Protein AF-A0A6H5J9F8-F1 (afdb_monomer)

Secondary structure (DSSP, 8-state):
--HHHHHHHHHHTT--HHHHHHHHHHHHHTT--SHHHHHHS-HHHHHHH---HHHHHHHHHHHH-TT-------------------PPPP---HHHHHHHHHHPPPPPPPPP---HHHHHT-EEEEEHHHHHHHHHHHHHHHTT--HHHHHHHHHHHHHHHHHHHHHHTT-----HHHHHHHHHTTTTS-EEEEEETTEEEEEEEETTEEEEEETTEEPPHHHHHHHHHHHHGGGHHHHHHHHHHHHHHS-S-HHHHHHHHHHHHHHHSPB--SGGGGTT-EEEEEHHHHHHHHHHHHHHHHHTS--S--------------------

pLDDT: mean 79.36, std 21.15, range [22.25, 98.31]

Structure (mmCIF, N/CA/C/O backbone):
data_AF-A0A6H5J9F8-F1
#
_entry.id   AF-A0A6H5J9F8-F1
#
loop_
_atom_site.group_PDB
_atom_site.id
_atom_site.type_symbol
_atom_site.label_atom_id
_atom_site.label_alt_id
_atom_site.label_comp_id
_atom_site.label_asym_id
_atom_site.label_entity_id
_atom_site.label_seq_id
_atom_site.pdbx_PDB_ins_code
_atom_site.Cartn_x
_atom_site.Cartn_y
_atom_site.Cartn_z
_atom_site.occupancy
_atom_site.B_iso_or_equiv
_atom_site.auth_seq_id
_atom_site.auth_comp_id
_atom_site.auth_asym_id
_atom_site.auth_atom_id
_atom_site.pdbx_PDB_model_num
ATOM 1 N N . MET A 1 1 ? -43.973 9.101 29.366 1.00 66.75 1 MET A N 1
ATOM 2 C CA . MET A 1 1 ? -43.019 8.638 28.339 1.00 66.75 1 MET A CA 1
ATOM 3 C C . MET A 1 1 ? -41.681 9.266 28.669 1.00 66.75 1 MET A C 1
ATOM 5 O O . MET A 1 1 ? -41.625 10.484 28.791 1.00 66.75 1 MET A O 1
ATOM 9 N N . ASP A 1 2 ? -40.644 8.462 28.864 1.00 81.44 2 ASP A N 1
ATOM 10 C CA . ASP A 1 2 ? -39.293 8.937 29.160 1.00 81.44 2 ASP A CA 1
ATOM 11 C C . ASP A 1 2 ? -38.567 9.335 27.864 1.00 81.44 2 ASP A C 1
ATOM 13 O O . ASP A 1 2 ? -37.724 8.619 27.321 1.00 81.44 2 ASP A O 1
ATOM 17 N N . VAL A 1 3 ? -38.958 10.495 27.332 1.00 81.19 3 VAL A N 1
ATOM 18 C CA . VAL A 1 3 ? -38.400 11.076 26.100 1.00 81.19 3 VAL A CA 1
ATOM 19 C C . VAL A 1 3 ? -36.885 11.275 26.232 1.00 81.19 3 VAL A C 1
ATOM 21 O O . VAL A 1 3 ? -36.139 10.977 25.299 1.00 81.19 3 VAL A O 1
ATOM 24 N N . GLN A 1 4 ? -36.424 11.726 27.402 1.00 82.94 4 GLN A N 1
ATOM 25 C CA . GLN A 1 4 ? -35.009 11.992 27.671 1.00 82.94 4 GLN A CA 1
ATOM 26 C C . GLN A 1 4 ? -34.196 10.694 27.757 1.00 82.94 4 GLN A C 1
ATOM 28 O O . GLN A 1 4 ? -33.093 10.622 27.211 1.00 82.94 4 GLN A O 1
ATOM 33 N N . GLY A 1 5 ? -34.746 9.637 28.360 1.00 83.81 5 GLY A N 1
ATOM 34 C CA . GLY A 1 5 ? -34.120 8.317 28.399 1.00 83.81 5 GLY A CA 1
ATOM 35 C C . GLY A 1 5 ? -33.976 7.675 27.022 1.00 83.81 5 GLY A C 1
ATOM 36 O O . GLY A 1 5 ? -32.908 7.142 26.711 1.00 83.81 5 GLY A O 1
ATOM 37 N N . ILE A 1 6 ? -35.000 7.775 26.167 1.00 85.19 6 ILE A N 1
ATOM 38 C CA . ILE A 1 6 ? -34.953 7.270 24.782 1.00 85.19 6 ILE A CA 1
ATOM 39 C C . ILE A 1 6 ? -33.943 8.077 23.955 1.00 85.19 6 ILE A C 1
ATOM 41 O O . ILE A 1 6 ? -33.107 7.493 23.262 1.00 85.19 6 ILE A O 1
ATOM 45 N N . LEU A 1 7 ? -33.959 9.410 24.064 1.00 86.75 7 LEU A N 1
ATOM 46 C CA . LEU A 1 7 ? -33.016 10.277 23.355 1.00 86.75 7 LEU A CA 1
ATOM 47 C C . LEU A 1 7 ? -31.566 9.983 23.762 1.00 86.75 7 LEU A C 1
ATOM 49 O O . LEU A 1 7 ? -30.712 9.775 22.898 1.00 86.75 7 LEU A O 1
ATOM 53 N N . ARG A 1 8 ? -31.295 9.882 25.069 1.00 87.12 8 ARG A N 1
ATOM 54 C CA . ARG A 1 8 ? -29.970 9.530 25.600 1.00 87.12 8 ARG A CA 1
ATOM 55 C C . ARG A 1 8 ? -29.511 8.163 25.097 1.00 87.12 8 ARG A C 1
ATOM 57 O O . ARG A 1 8 ? -28.356 8.010 24.703 1.00 87.12 8 ARG A O 1
ATOM 64 N N . TRP A 1 9 ? -30.415 7.186 25.044 1.00 90.50 9 TRP A N 1
ATOM 65 C CA . TRP A 1 9 ? -30.112 5.850 24.535 1.00 90.50 9 TRP A CA 1
ATOM 66 C C . TRP A 1 9 ? -29.737 5.854 23.043 1.00 90.50 9 TRP A C 1
ATOM 68 O O . TRP A 1 9 ? -28.783 5.171 22.653 1.00 90.50 9 TRP A O 1
ATOM 78 N N . LEU A 1 10 ? -30.435 6.646 22.217 1.00 87.75 10 LEU A N 1
ATOM 79 C CA . LEU A 1 10 ? -30.157 6.797 20.780 1.00 87.75 10 LEU A CA 1
ATOM 80 C C . LEU A 1 10 ? -28.836 7.530 20.517 1.00 87.75 10 LEU A C 1
ATOM 82 O O . LEU A 1 10 ? -28.054 7.110 19.661 1.00 87.75 10 LEU A O 1
ATOM 86 N N . VAL A 1 11 ? -28.544 8.582 21.282 1.00 88.94 11 VAL A N 1
ATOM 87 C CA . VAL A 1 11 ? -27.264 9.304 21.194 1.00 88.94 11 VAL A CA 1
ATOM 88 C C . VAL A 1 11 ? -26.102 8.393 21.588 1.00 88.94 11 VAL A C 1
ATOM 90 O O . VAL A 1 11 ? -25.098 8.323 20.877 1.00 88.94 11 VAL A O 1
ATOM 93 N N . ASP A 1 12 ? -26.269 7.592 22.642 1.00 87.56 12 ASP A N 1
ATOM 94 C CA . ASP A 1 12 ? -25.294 6.573 23.035 1.00 87.56 12 ASP A CA 1
ATOM 95 C C . ASP A 1 12 ? -25.155 5.461 21.968 1.00 87.56 12 ASP A C 1
ATOM 97 O O . ASP A 1 12 ? -24.103 4.847 21.815 1.00 87.56 12 ASP A O 1
ATOM 101 N N . ALA A 1 13 ? -26.178 5.236 21.131 1.00 86.81 13 ALA A N 1
ATOM 102 C CA . ALA A 1 13 ? -26.086 4.393 19.928 1.00 86.81 13 ALA A CA 1
ATOM 103 C C . ALA A 1 13 ? -25.327 5.063 18.761 1.00 86.81 13 ALA A C 1
ATOM 105 O O . ALA A 1 13 ? -25.322 4.553 17.636 1.00 86.81 13 ALA A O 1
ATOM 106 N N . LYS A 1 14 ? -24.670 6.203 19.018 1.00 89.19 14 LYS A N 1
ATOM 107 C CA . LYS A 1 14 ? -23.944 7.032 18.047 1.00 89.19 14 LYS A CA 1
ATOM 108 C C . LYS A 1 14 ? -24.849 7.559 16.929 1.00 89.19 14 LYS A C 1
ATOM 110 O O . LYS A 1 14 ? -24.426 7.653 15.770 1.00 89.19 14 LYS A O 1
ATOM 115 N N . ILE A 1 15 ? -26.105 7.871 17.249 1.00 89.06 15 ILE A N 1
ATOM 116 C CA . ILE A 1 15 ? -27.034 8.560 16.346 1.00 89.06 15 ILE A CA 1
ATOM 117 C C . ILE A 1 15 ? -27.000 10.057 16.692 1.00 89.06 15 ILE A C 1
ATOM 119 O O . ILE A 1 15 ? -27.235 10.402 17.848 1.00 89.06 15 ILE A O 1
ATOM 123 N N . PRO A 1 16 ? -26.696 10.955 15.734 1.00 86.81 16 PRO A N 1
ATOM 124 C CA . PRO A 1 16 ? -26.698 12.396 15.987 1.00 86.81 16 PRO A CA 1
ATOM 125 C C . PRO A 1 16 ? -28.060 12.882 16.489 1.00 86.81 16 PRO A C 1
ATOM 127 O O . PRO A 1 16 ? -29.090 12.412 16.004 1.00 86.81 16 PRO A O 1
ATOM 130 N N . VAL A 1 17 ? -28.070 13.866 17.392 1.00 85.50 17 VAL A N 1
ATOM 131 C CA . VAL A 1 17 ? -29.293 14.399 18.028 1.00 85.50 17 VAL A CA 1
ATOM 132 C C . VAL A 1 17 ? -30.349 14.809 16.994 1.00 85.50 17 VAL A C 1
ATOM 134 O O . VAL A 1 17 ? -31.514 14.444 17.132 1.00 85.50 17 VAL A O 1
ATOM 137 N N . ALA A 1 18 ? -29.930 15.455 15.901 1.00 85.75 18 ALA A N 1
ATOM 138 C CA . ALA A 1 18 ? -30.813 15.859 14.803 1.00 85.75 18 ALA A CA 1
ATOM 139 C C . ALA A 1 18 ? -31.581 14.685 14.164 1.00 85.75 18 ALA A C 1
ATOM 141 O O . ALA A 1 18 ? -32.721 14.846 13.739 1.00 85.75 18 ALA A O 1
ATOM 142 N N . LYS A 1 19 ? -30.976 13.490 14.123 1.00 86.50 19 LYS A N 1
ATOM 143 C CA . LYS A 1 19 ? -31.615 12.262 13.622 1.00 86.50 19 LYS A CA 1
ATOM 144 C C . LYS A 1 19 ? -32.325 11.473 14.719 1.00 86.50 19 LYS A C 1
ATOM 146 O O . LYS A 1 19 ? -33.225 10.703 14.416 1.00 86.50 19 LYS A O 1
ATOM 151 N N . ALA A 1 20 ? -31.933 11.648 15.978 1.00 85.44 20 ALA A N 1
ATOM 152 C CA . ALA A 1 20 ? -32.545 10.962 17.107 1.00 85.44 20 ALA A CA 1
ATOM 153 C C . ALA A 1 20 ? -33.928 11.540 17.451 1.00 85.44 20 ALA A C 1
ATOM 155 O O . ALA A 1 20 ? -34.838 10.773 17.744 1.00 85.44 20 ALA A O 1
ATOM 156 N N . MET A 1 21 ? -34.124 12.860 17.349 1.00 83.69 21 MET A N 1
ATOM 157 C CA . MET A 1 21 ? -35.391 13.517 17.709 1.00 83.69 21 MET A CA 1
ATOM 158 C C . MET A 1 21 ? -36.621 12.998 16.928 1.00 83.69 21 MET A C 1
ATOM 160 O O . MET A 1 21 ? -37.610 12.638 17.571 1.00 83.69 21 MET A O 1
ATOM 164 N N . PRO A 1 22 ? -36.585 12.849 15.585 1.00 86.00 22 PRO A N 1
ATOM 165 C CA . PRO A 1 22 ? -37.691 12.235 14.842 1.00 86.00 22 PRO A CA 1
ATOM 166 C C . PRO A 1 22 ? -37.939 10.768 15.224 1.00 86.00 22 PRO A C 1
ATOM 168 O O . PRO A 1 22 ? -39.081 10.314 15.247 1.00 86.00 22 PRO A O 1
ATOM 171 N N . LEU A 1 23 ? -36.878 10.029 15.570 1.00 85.44 23 LEU A N 1
ATOM 172 C CA . LEU A 1 23 ? -36.970 8.623 15.972 1.00 85.44 23 LEU A CA 1
ATOM 173 C C . LEU A 1 23 ? -37.612 8.452 17.346 1.00 85.44 23 LEU A C 1
ATOM 175 O O . LEU A 1 23 ? -38.339 7.486 17.546 1.00 85.44 23 LEU A O 1
ATOM 179 N N . VAL A 1 24 ? -37.394 9.384 18.277 1.00 87.12 24 VAL A N 1
ATOM 180 C CA . VAL A 1 24 ? -38.080 9.371 19.577 1.00 87.12 24 VAL A CA 1
ATOM 181 C C . VAL A 1 24 ? -39.594 9.473 19.378 1.00 87.12 24 VAL A C 1
ATOM 183 O O . VAL A 1 24 ? -40.334 8.718 20.001 1.00 87.12 24 VAL A O 1
ATOM 186 N N . SER A 1 25 ? -40.049 10.341 18.467 1.00 85.56 25 SER A N 1
ATOM 187 C CA . SER A 1 25 ? -41.472 10.480 18.124 1.00 85.56 25 SER A CA 1
ATOM 188 C C . SER A 1 25 ? -42.034 9.219 17.450 1.00 85.56 25 SER A C 1
ATOM 190 O O . SER A 1 25 ? -43.087 8.717 17.843 1.00 85.56 25 SER A O 1
ATOM 192 N N . ALA A 1 26 ? -41.298 8.634 16.499 1.00 84.44 26 ALA A N 1
ATOM 193 C CA . ALA A 1 26 ? -41.703 7.391 15.837 1.00 84.44 26 ALA A CA 1
ATOM 194 C C . ALA A 1 26 ? -41.785 6.200 16.814 1.00 84.44 26 ALA A C 1
ATOM 196 O O . ALA A 1 26 ? -42.746 5.432 16.790 1.00 84.44 26 ALA A O 1
ATOM 197 N N . LEU A 1 27 ? -40.814 6.071 17.725 1.00 84.56 27 LEU A N 1
ATOM 198 C CA . LEU A 1 27 ? -40.818 5.048 18.774 1.00 84.56 27 LEU A CA 1
ATOM 199 C C . LEU A 1 27 ? -41.961 5.279 19.777 1.00 84.56 27 LEU A C 1
ATOM 201 O O . LEU A 1 27 ? -42.602 4.315 20.193 1.00 84.56 27 LEU A O 1
ATOM 205 N N . ALA A 1 28 ? -42.287 6.534 20.104 1.00 83.62 28 ALA A N 1
ATOM 206 C CA . ALA A 1 28 ? -43.464 6.870 20.910 1.00 83.62 28 ALA A CA 1
ATOM 207 C C . ALA A 1 28 ? -44.752 6.322 20.286 1.00 83.62 28 ALA A C 1
ATOM 209 O O . ALA A 1 28 ? -45.542 5.660 20.961 1.00 83.62 28 ALA A O 1
ATOM 210 N N . ALA A 1 29 ? -44.933 6.567 18.983 1.00 82.44 29 ALA A N 1
ATOM 211 C CA . ALA A 1 29 ? -46.093 6.119 18.219 1.00 82.44 29 ALA A CA 1
ATOM 212 C C . ALA A 1 29 ? -46.169 4.585 18.120 1.00 82.44 29 ALA A C 1
ATOM 214 O O . ALA A 1 29 ? -47.259 4.020 18.119 1.00 82.44 29 ALA A O 1
ATOM 215 N N . ALA A 1 30 ? -45.021 3.898 18.125 1.00 80.56 30 ALA A N 1
ATOM 216 C CA . ALA A 1 30 ? -44.942 2.437 18.178 1.00 80.56 30 ALA A CA 1
ATOM 217 C C . ALA A 1 30 ? -45.215 1.836 19.577 1.00 80.56 30 ALA A C 1
ATOM 219 O O . ALA A 1 30 ? -45.208 0.609 19.734 1.00 80.56 30 ALA A O 1
ATOM 220 N N . GLY A 1 31 ? -45.479 2.679 20.584 1.00 80.25 31 GLY A N 1
ATOM 221 C CA . GLY A 1 31 ? -45.820 2.280 21.952 1.00 80.25 31 GLY A CA 1
ATOM 222 C C . GLY A 1 31 ? -44.631 2.211 22.914 1.00 80.25 31 GLY A C 1
ATOM 223 O O . GLY A 1 31 ? -44.785 1.716 24.031 1.00 80.25 31 GLY A O 1
ATOM 224 N N . VAL A 1 32 ? -43.455 2.706 22.520 1.00 84.00 32 VAL A N 1
ATOM 225 C CA . VAL A 1 32 ? -42.252 2.712 23.363 1.00 84.00 32 VAL A CA 1
ATOM 226 C C . VAL A 1 32 ? -42.329 3.837 24.380 1.00 84.00 32 VAL A C 1
ATOM 228 O O . VAL A 1 32 ? -42.363 5.015 24.025 1.00 84.00 32 VAL A O 1
ATOM 231 N N . ARG A 1 33 ? -42.348 3.479 25.666 1.00 80.25 33 ARG A N 1
ATOM 232 C CA . ARG A 1 33 ? -42.483 4.451 26.760 1.00 80.25 33 ARG A CA 1
ATOM 233 C C . ARG A 1 33 ? -41.172 4.765 27.473 1.00 80.25 33 ARG A C 1
ATOM 235 O O . ARG A 1 33 ? -41.124 5.796 28.141 1.00 80.25 33 ARG A O 1
ATOM 242 N N . ASP A 1 34 ? -40.153 3.927 27.316 1.00 81.94 34 ASP A N 1
ATOM 243 C CA . ASP A 1 34 ? -38.854 4.007 27.985 1.00 81.94 34 ASP A CA 1
ATOM 244 C C . ASP A 1 34 ? -37.726 3.371 27.144 1.00 81.94 34 ASP A C 1
ATOM 246 O O . ASP A 1 34 ? -37.950 2.782 26.083 1.00 81.94 34 ASP A O 1
ATOM 250 N N . SER A 1 35 ? -36.482 3.503 27.609 1.00 78.00 35 SER A N 1
ATOM 251 C CA . SER A 1 35 ? -35.299 2.964 26.922 1.00 78.00 35 SER A CA 1
ATOM 252 C C . SER A 1 35 ? -35.284 1.429 26.853 1.00 78.00 35 SER A C 1
ATOM 254 O O . SER A 1 35 ? -34.783 0.867 25.878 1.00 78.00 35 SER A O 1
ATOM 256 N N . HIS A 1 36 ? -35.876 0.745 27.840 1.00 76.88 36 HIS A N 1
ATOM 257 C CA . HIS A 1 36 ? -36.028 -0.714 27.859 1.00 76.88 36 HIS A CA 1
ATOM 258 C C . HIS A 1 36 ? -37.048 -1.210 26.823 1.00 76.88 36 HIS A C 1
ATOM 260 O O . HIS A 1 36 ? -36.860 -2.273 26.223 1.00 76.88 36 HIS A O 1
ATOM 266 N N . GLY A 1 37 ? -38.074 -0.407 26.532 1.00 77.81 37 GLY A N 1
ATOM 267 C CA . GLY A 1 37 ? -39.051 -0.657 25.480 1.00 77.81 37 GLY A CA 1
ATOM 268 C C . GLY A 1 37 ? -38.425 -0.824 24.091 1.00 77.81 37 GLY A C 1
ATOM 269 O O . GLY A 1 37 ? -38.912 -1.611 23.289 1.00 77.81 37 GLY A O 1
ATOM 270 N N . ILE A 1 38 ? -37.294 -0.165 23.812 1.00 78.06 38 ILE A N 1
ATOM 271 C CA . ILE A 1 38 ? -36.627 -0.224 22.498 1.00 78.06 38 ILE A CA 1
ATOM 272 C C . ILE A 1 38 ? -36.087 -1.633 22.201 1.00 78.06 38 ILE A C 1
ATOM 274 O O . ILE A 1 38 ? -36.165 -2.102 21.068 1.00 78.06 38 ILE A O 1
ATOM 278 N N . ALA A 1 39 ? -35.558 -2.320 23.218 1.00 74.62 39 ALA A N 1
ATOM 279 C CA . ALA A 1 39 ? -35.018 -3.674 23.086 1.00 74.62 39 ALA A CA 1
ATOM 280 C C . ALA A 1 39 ? -36.108 -4.758 23.031 1.00 74.62 39 ALA A C 1
ATOM 282 O O . ALA A 1 39 ? -35.835 -5.874 22.598 1.00 74.62 39 ALA A O 1
ATOM 283 N N . SER A 1 40 ? -37.327 -4.432 23.472 1.00 75.12 40 SER A N 1
ATOM 284 C CA . SER A 1 40 ? -38.473 -5.346 23.472 1.00 75.12 40 SER A CA 1
ATOM 285 C C . SER A 1 40 ? -39.351 -5.229 22.223 1.00 75.12 40 SER A C 1
ATOM 287 O O . SER A 1 40 ? -40.191 -6.105 22.004 1.00 75.12 40 SER A O 1
ATOM 289 N N . LEU A 1 41 ? -39.139 -4.234 21.346 1.00 71.88 41 LEU A N 1
ATOM 290 C CA . LEU A 1 41 ? -39.668 -4.344 19.984 1.00 71.88 41 LEU A CA 1
ATOM 291 C C . LEU A 1 41 ? -38.916 -5.455 19.259 1.00 71.88 41 LEU A C 1
ATOM 293 O O . LEU A 1 41 ? -37.692 -5.441 19.163 1.00 71.88 41 LEU A O 1
ATOM 297 N N . GLY A 1 42 ? -39.661 -6.413 18.718 1.00 70.88 42 GLY A N 1
ATOM 298 C CA . GLY A 1 42 ? -39.110 -7.388 17.784 1.00 70.88 42 GLY A CA 1
ATOM 299 C C . GLY A 1 42 ? -38.492 -6.708 16.556 1.00 70.88 42 GLY A C 1
ATOM 300 O O . GLY A 1 42 ? -38.851 -5.582 16.197 1.00 70.88 42 GLY A O 1
ATOM 301 N N . GLU A 1 43 ? -37.564 -7.405 15.896 1.00 72.50 43 GLU A N 1
ATOM 302 C CA . GLU A 1 43 ? -36.787 -6.878 14.765 1.00 72.50 43 GLU A CA 1
ATOM 303 C C . GLU A 1 43 ? -37.663 -6.361 13.608 1.00 72.50 43 GLU A C 1
ATOM 305 O O . GLU A 1 43 ? -37.302 -5.367 12.966 1.00 72.50 43 GLU A O 1
ATOM 310 N N . ASP A 1 44 ? -38.819 -6.994 13.394 1.00 72.56 44 ASP A N 1
ATOM 311 C CA . ASP A 1 44 ? -39.784 -6.636 12.353 1.00 72.56 44 ASP A CA 1
ATOM 312 C C . ASP A 1 44 ? -40.437 -5.276 12.643 1.00 72.56 44 ASP A C 1
ATOM 314 O O . ASP A 1 44 ? -40.382 -4.365 11.821 1.00 72.56 44 ASP A O 1
ATOM 318 N N . ARG A 1 45 ? -40.910 -5.058 13.878 1.00 75.12 45 ARG A N 1
ATOM 319 C CA . ARG A 1 45 ? -41.535 -3.785 14.283 1.00 75.12 45 ARG A CA 1
ATOM 320 C C . ARG A 1 45 ? -40.540 -2.622 14.311 1.00 75.12 45 ARG A C 1
ATOM 322 O O . ARG A 1 45 ? -40.909 -1.483 14.029 1.00 75.12 45 ARG A O 1
ATOM 329 N N . LEU A 1 46 ? -39.271 -2.893 14.625 1.00 79.81 46 LEU A N 1
ATOM 330 C CA . LEU A 1 46 ? -38.191 -1.904 14.525 1.00 79.81 46 LEU A CA 1
ATOM 331 C C . LEU A 1 46 ? -37.934 -1.474 13.078 1.00 79.81 46 LEU A C 1
ATOM 333 O O . LEU A 1 46 ? -37.652 -0.298 12.849 1.00 79.81 46 LEU A O 1
ATOM 337 N N . ALA A 1 47 ? -38.020 -2.403 12.121 1.00 80.19 47 ALA A N 1
ATOM 338 C CA . ALA A 1 47 ? -37.850 -2.102 10.700 1.00 80.19 47 ALA A CA 1
ATOM 339 C C . ALA A 1 47 ? -38.964 -1.186 10.177 1.00 80.19 47 ALA A C 1
ATOM 341 O O . ALA A 1 47 ? -38.673 -0.252 9.433 1.00 80.19 47 ALA A O 1
ATOM 342 N N . ASP A 1 48 ? -40.199 -1.424 10.620 1.00 79.25 48 ASP A N 1
ATOM 343 C CA . ASP A 1 48 ? -41.366 -0.628 10.225 1.00 79.25 48 ASP A CA 1
ATOM 344 C C . ASP A 1 48 ? -41.357 0.771 10.856 1.00 79.25 48 ASP A C 1
ATOM 346 O O . ASP A 1 48 ? -41.787 1.746 10.244 1.00 79.25 48 ASP A O 1
ATOM 350 N N . THR A 1 49 ? -40.826 0.891 12.077 1.00 79.69 49 THR A N 1
ATOM 351 C CA . THR A 1 49 ? -40.803 2.161 12.821 1.00 79.69 49 THR A CA 1
ATOM 352 C C . THR A 1 49 ? -39.633 3.065 12.408 1.00 79.69 49 THR A C 1
ATOM 354 O O . THR A 1 49 ? -39.758 4.290 12.404 1.00 79.69 49 THR A O 1
ATOM 357 N N . VAL A 1 50 ? -38.472 2.488 12.070 1.00 82.25 50 VAL A N 1
ATOM 358 C CA . VAL A 1 50 ? -37.246 3.235 11.741 1.00 82.25 50 VAL A CA 1
ATOM 359 C C . VAL A 1 50 ? -36.933 3.105 10.251 1.00 82.25 50 VAL A C 1
ATOM 361 O O . VAL A 1 50 ? -36.219 2.201 9.817 1.00 82.25 50 VAL A O 1
ATOM 364 N N . THR A 1 51 ? -37.417 4.069 9.467 1.00 75.19 51 THR A N 1
ATOM 365 C CA . THR A 1 51 ? -37.221 4.119 8.007 1.00 75.19 51 THR A CA 1
ATOM 366 C C . THR A 1 51 ? -35.768 4.405 7.595 1.00 75.19 51 THR A C 1
ATOM 368 O O . THR A 1 51 ? -35.315 3.986 6.526 1.00 75.19 51 THR A O 1
ATOM 371 N N . ASP A 1 52 ? -34.988 5.068 8.455 1.00 81.44 52 ASP A N 1
ATOM 372 C CA . ASP A 1 52 ? -33.570 5.351 8.221 1.00 81.44 52 ASP A CA 1
ATOM 373 C C . ASP A 1 52 ? -32.705 4.093 8.435 1.00 81.44 52 ASP A C 1
ATOM 375 O O . ASP A 1 52 ? -32.300 3.752 9.550 1.00 81.44 52 ASP A O 1
ATOM 379 N N . LYS A 1 53 ? -32.367 3.415 7.329 1.00 82.62 53 LYS A N 1
ATOM 380 C CA . LYS A 1 53 ? -31.497 2.221 7.293 1.00 82.62 53 LYS A CA 1
ATOM 381 C C . LYS A 1 53 ? -30.200 2.339 8.125 1.00 82.62 53 LYS A C 1
ATOM 383 O O . LYS A 1 53 ? -29.856 1.361 8.798 1.00 82.62 53 LYS A O 1
ATOM 388 N N . PRO A 1 54 ? -29.440 3.458 8.111 1.00 84.06 54 PRO A N 1
ATOM 389 C CA . PRO A 1 54 ? -28.230 3.568 8.926 1.00 84.06 54 PRO A CA 1
ATOM 390 C C . PRO A 1 54 ? -28.514 3.663 10.433 1.00 84.06 54 PRO A C 1
ATOM 392 O O . PRO A 1 54 ? -27.778 3.047 11.209 1.00 84.06 54 PRO A O 1
ATOM 395 N N . SER A 1 55 ? -29.569 4.362 10.861 1.00 84.88 55 SER A N 1
ATOM 396 C CA . SER A 1 55 ? -29.989 4.382 12.272 1.00 84.88 55 SER A CA 1
ATOM 397 C C . SER A 1 55 ? -30.516 3.021 12.718 1.00 84.88 55 SER A C 1
ATOM 399 O O . SER A 1 55 ? -30.078 2.520 13.751 1.00 84.88 55 SER A O 1
ATOM 401 N N . LEU A 1 56 ? -31.331 2.350 11.896 1.00 84.69 56 LEU A N 1
ATOM 402 C CA . LEU A 1 56 ? -31.808 0.986 12.157 1.00 84.69 56 LEU A CA 1
ATOM 403 C C . LEU A 1 56 ? -30.641 0.012 12.376 1.00 84.69 56 LEU A C 1
ATOM 405 O O . LEU A 1 56 ? -30.647 -0.771 13.323 1.00 84.69 56 LEU A O 1
ATOM 409 N N . LYS A 1 57 ? -29.592 0.092 11.547 1.00 85.06 57 LYS A N 1
ATOM 410 C CA . LYS A 1 57 ? -28.388 -0.743 11.691 1.00 85.06 57 LYS A CA 1
ATOM 411 C C . LYS A 1 57 ? -27.651 -0.485 13.009 1.00 85.06 57 LYS A C 1
ATOM 413 O O . LYS A 1 57 ? -27.155 -1.435 13.612 1.00 85.06 57 LYS A O 1
ATOM 418 N N . LYS A 1 58 ? -27.570 0.773 13.457 1.00 86.88 58 LYS A N 1
ATOM 419 C CA . LYS A 1 58 ? -26.948 1.150 14.741 1.00 86.88 58 LYS A CA 1
ATOM 420 C C . LYS A 1 58 ? -27.774 0.668 15.934 1.00 86.88 58 LYS A C 1
ATOM 422 O O . LYS A 1 58 ? -27.209 0.093 16.859 1.00 86.88 58 LYS A O 1
ATOM 427 N N . ILE A 1 59 ? -29.096 0.822 15.870 1.00 85.44 59 ILE A N 1
ATOM 428 C CA . ILE A 1 59 ? -30.041 0.347 16.890 1.00 85.44 59 ILE A CA 1
ATOM 429 C C . ILE A 1 59 ? -29.975 -1.183 16.996 1.00 85.44 59 ILE A C 1
ATOM 431 O O . ILE A 1 59 ? -29.744 -1.709 18.082 1.00 85.44 59 ILE A O 1
ATOM 435 N N . ARG A 1 60 ? -30.046 -1.907 15.869 1.00 85.62 60 ARG A N 1
ATOM 436 C CA . ARG A 1 60 ? -29.911 -3.377 15.839 1.00 85.62 60 ARG A CA 1
ATOM 437 C C . ARG A 1 60 ? -28.570 -3.851 16.384 1.00 85.62 60 ARG A C 1
ATOM 439 O O . ARG A 1 60 ? -28.532 -4.789 17.171 1.00 85.62 60 ARG A O 1
ATOM 446 N N . ALA A 1 61 ? -27.473 -3.194 16.004 1.00 84.81 61 ALA A N 1
ATOM 447 C CA . ALA A 1 61 ? -26.147 -3.535 16.514 1.00 84.81 61 ALA A CA 1
ATOM 448 C C . ALA A 1 61 ? -26.024 -3.320 18.030 1.00 84.81 61 ALA A C 1
ATOM 450 O O . ALA A 1 61 ? -25.264 -4.040 18.675 1.00 84.81 61 ALA A O 1
ATOM 451 N N . LYS A 1 62 ? -26.760 -2.351 18.589 1.00 84.56 62 LYS A N 1
ATOM 452 C CA . LYS A 1 62 ? -26.789 -2.066 20.025 1.00 84.56 62 LYS A CA 1
ATOM 453 C C . LYS A 1 62 ? -27.670 -3.041 20.813 1.00 84.56 62 LYS A C 1
ATOM 455 O O . LYS A 1 62 ? -27.295 -3.397 21.921 1.00 84.56 62 LYS A O 1
ATOM 460 N N . ILE A 1 63 ? -28.794 -3.487 20.246 1.00 83.00 63 ILE A N 1
ATOM 461 C CA . ILE A 1 63 ? -29.720 -4.431 20.901 1.00 83.00 63 ILE A CA 1
ATOM 462 C C . ILE A 1 63 ? -29.216 -5.877 20.790 1.00 83.00 63 ILE A C 1
ATOM 464 O O . ILE A 1 63 ? -29.141 -6.586 21.787 1.00 83.00 63 ILE A O 1
ATOM 468 N N . PHE A 1 64 ? -28.842 -6.314 19.585 1.00 78.62 64 PHE A N 1
ATOM 469 C CA . PHE A 1 64 ? -28.558 -7.724 19.276 1.00 78.62 64 PHE A CA 1
ATOM 470 C C . PHE A 1 64 ? -27.060 -8.035 19.118 1.00 78.62 64 PHE A C 1
ATOM 472 O O . PHE A 1 64 ? -26.676 -9.177 18.865 1.00 78.62 64 PHE A O 1
ATOM 479 N N . GLY A 1 65 ? -26.189 -7.028 19.243 1.00 66.75 65 GLY A N 1
ATOM 480 C CA . GLY A 1 65 ? -24.756 -7.164 18.984 1.00 66.75 65 GLY A CA 1
ATOM 481 C C . GLY A 1 65 ? -24.412 -7.311 17.492 1.00 66.75 65 GLY A C 1
ATOM 482 O O . GLY A 1 65 ? -25.264 -7.503 16.621 1.00 66.75 65 GLY A O 1
ATOM 483 N N . LYS A 1 66 ? -23.117 -7.215 17.157 1.00 51.22 66 LYS A N 1
ATOM 484 C CA . LYS A 1 66 ? -22.599 -7.470 15.796 1.00 51.22 66 LYS A CA 1
ATOM 485 C C . LYS A 1 66 ? -22.669 -8.973 15.481 1.00 51.22 66 LYS A C 1
ATOM 487 O O . LYS A 1 66 ? -21.656 -9.661 15.552 1.00 51.22 66 LYS A O 1
ATOM 492 N N . GLY A 1 67 ? -23.850 -9.486 15.145 1.00 45.09 67 GLY A N 1
ATOM 493 C CA . GLY A 1 67 ? -23.985 -10.903 14.794 1.00 45.09 67 GLY A CA 1
ATOM 494 C C . GLY A 1 67 ? -25.390 -11.481 14.634 1.00 45.09 67 GLY A C 1
ATOM 495 O O . GLY A 1 67 ? -25.484 -12.682 14.417 1.00 45.09 67 GLY A O 1
ATOM 496 N N . GLY A 1 68 ? -26.465 -10.690 14.700 1.00 35.62 68 GLY A N 1
ATOM 497 C CA . GLY A 1 68 ? -27.829 -11.185 14.477 1.00 35.62 68 GLY A CA 1
ATOM 498 C C . GLY A 1 68 ? -28.102 -11.526 13.009 1.00 35.62 68 GLY A C 1
ATOM 499 O O . GLY A 1 68 ? -28.736 -10.757 12.293 1.00 35.62 68 GLY A O 1
ATOM 500 N N . LYS A 1 69 ? -27.572 -12.655 12.530 1.00 32.38 69 LYS A N 1
ATOM 501 C CA . LYS A 1 69 ? -27.994 -13.288 11.278 1.00 32.38 69 LYS A CA 1
ATOM 502 C C . LYS A 1 69 ? -29.187 -14.192 11.603 1.00 32.38 69 LYS A C 1
ATOM 504 O O . LYS A 1 69 ? -29.095 -15.037 12.484 1.00 32.38 69 LYS A O 1
ATOM 509 N N . ARG A 1 70 ? -30.285 -13.954 10.882 1.00 35.28 70 ARG A N 1
ATOM 510 C CA . ARG A 1 70 ? -31.580 -14.655 10.888 1.00 35.28 70 ARG A CA 1
ATOM 511 C C . ARG A 1 70 ? -31.455 -16.152 11.216 1.00 35.28 70 ARG A C 1
ATOM 513 O O . ARG A 1 70 ? -30.790 -16.871 10.475 1.00 35.28 70 ARG A O 1
ATOM 520 N N . SER A 1 71 ? -32.166 -16.608 12.246 1.00 29.59 71 SER A N 1
ATOM 521 C CA . SER A 1 71 ? -32.596 -18.004 12.362 1.00 29.59 71 SER A CA 1
ATOM 522 C C . SER A 1 71 ? -34.098 -18.039 12.094 1.00 29.59 71 SER A C 1
ATOM 524 O O . SER A 1 71 ? -34.888 -17.568 12.907 1.00 29.59 71 SER A O 1
ATOM 526 N N . ALA A 1 72 ? -34.469 -18.504 10.902 1.00 31.62 72 ALA A N 1
ATOM 527 C CA . ALA A 1 72 ? -35.818 -18.968 10.610 1.00 31.62 72 ALA A CA 1
ATOM 528 C C . ALA A 1 72 ? -35.877 -20.454 10.992 1.00 31.62 72 ALA A C 1
ATOM 530 O O . ALA A 1 72 ? -34.914 -21.184 10.761 1.00 31.62 72 ALA A O 1
ATOM 531 N N . GLY A 1 73 ? -36.971 -20.850 11.640 1.00 26.33 73 GLY A N 1
ATOM 532 C CA . GLY A 1 73 ? -37.101 -22.107 12.368 1.00 26.33 73 GLY A CA 1
ATOM 533 C C . GLY A 1 73 ? -37.092 -23.390 11.535 1.00 26.33 73 GLY A C 1
ATOM 534 O O . GLY A 1 73 ? -37.263 -23.392 10.319 1.00 26.33 73 GLY A O 1
ATOM 535 N N . GLY A 1 74 ? -36.939 -24.492 12.268 1.00 24.70 74 GLY A N 1
ATOM 536 C CA . GLY A 1 74 ? -37.096 -25.865 11.806 1.00 24.70 74 GLY A CA 1
ATOM 537 C C . GLY A 1 74 ? -36.714 -26.834 12.923 1.00 24.70 74 GLY A C 1
ATOM 538 O O . GLY A 1 74 ? -35.534 -27.055 13.172 1.00 24.70 74 GLY A O 1
ATOM 539 N N . SER A 1 75 ? -37.717 -27.348 13.632 1.00 25.97 75 SER A N 1
ATOM 540 C CA . SER A 1 75 ? -37.603 -28.382 14.664 1.00 25.97 75 SER A CA 1
ATOM 541 C C . SER A 1 75 ? -37.016 -29.687 14.121 1.00 25.97 75 SER A C 1
ATOM 543 O O . SER A 1 75 ? -37.462 -30.146 13.075 1.00 25.97 75 SER A O 1
ATOM 545 N N . ALA A 1 76 ? -36.109 -30.321 14.870 1.00 26.72 76 ALA A N 1
ATOM 546 C CA . ALA A 1 76 ? -36.233 -31.702 15.362 1.00 26.72 76 ALA A CA 1
ATOM 547 C C . ALA A 1 76 ? -34.933 -32.154 16.059 1.00 26.72 76 ALA A C 1
ATOM 549 O O . ALA A 1 76 ? -33.823 -31.906 15.600 1.00 26.72 76 ALA A O 1
ATOM 550 N N . SER A 1 77 ? -35.141 -32.802 17.198 1.00 29.28 77 SER A N 1
ATOM 551 C CA . SER A 1 77 ? -34.248 -33.529 18.108 1.00 29.28 77 SER A CA 1
ATOM 552 C C . SER A 1 77 ? -33.044 -34.268 17.506 1.00 29.28 77 SER A C 1
ATOM 554 O O . SER A 1 77 ? -33.192 -34.986 16.522 1.00 29.28 77 SER A O 1
ATOM 556 N N . THR A 1 78 ? -31.893 -34.217 18.193 1.00 26.70 78 THR A N 1
ATOM 557 C CA . THR A 1 78 ? -31.251 -35.361 18.894 1.00 26.70 78 THR A CA 1
ATOM 558 C C . THR A 1 78 ? -29.980 -34.874 19.607 1.00 26.70 78 THR A C 1
ATOM 560 O O .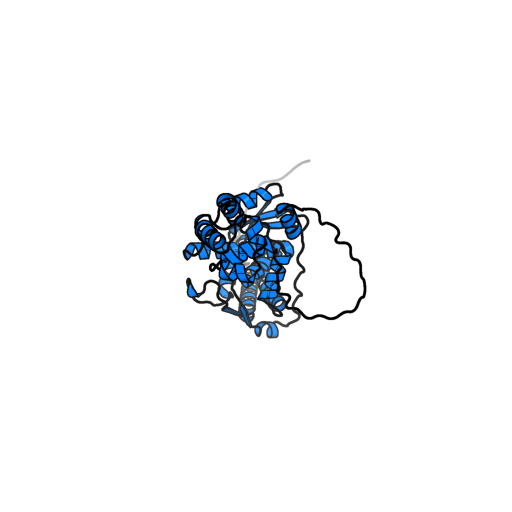 THR A 1 78 ? -29.217 -34.069 19.079 1.00 26.70 78 THR A O 1
ATOM 563 N N . GLU A 1 79 ? -29.801 -35.330 20.843 1.00 26.50 79 GLU A N 1
ATOM 564 C CA . GLU A 1 79 ? -28.695 -35.031 21.750 1.00 26.50 79 GLU A CA 1
ATOM 565 C C . GLU A 1 79 ? -27.332 -35.510 21.221 1.00 26.50 79 GLU A C 1
ATOM 567 O O . GLU A 1 79 ? -27.216 -36.618 20.708 1.00 26.50 79 GLU A O 1
ATOM 572 N N . CYS A 1 80 ? -26.276 -34.726 21.450 1.00 22.25 80 CYS A N 1
ATOM 573 C CA . CYS A 1 80 ? -24.985 -35.250 21.905 1.00 22.25 80 CYS A CA 1
ATOM 574 C C . CYS A 1 80 ? -24.174 -34.097 22.506 1.00 22.25 80 CYS A C 1
ATOM 576 O O . CYS A 1 80 ? -23.928 -33.077 21.860 1.00 22.25 80 CYS A O 1
ATOM 578 N N . GLY A 1 81 ? -23.812 -34.240 23.778 1.00 27.77 81 GLY A N 1
ATOM 579 C CA . GLY A 1 81 ? -23.125 -33.214 24.543 1.00 27.77 81 GLY A CA 1
ATOM 580 C C . GLY A 1 81 ? -21.702 -32.944 24.058 1.00 27.77 81 GLY A C 1
ATOM 581 O O . GLY A 1 81 ? -20.942 -33.854 23.744 1.00 27.77 81 GLY A O 1
ATOM 582 N N . SER A 1 82 ? -21.311 -31.675 24.117 1.00 28.17 82 SER A N 1
ATOM 583 C CA . SER A 1 82 ? -19.938 -31.303 24.441 1.00 28.17 82 SER A CA 1
ATOM 584 C C . SER A 1 82 ? -19.961 -29.978 25.196 1.00 28.17 82 SER A C 1
ATOM 586 O O . SER A 1 82 ? -20.213 -28.909 24.637 1.00 28.17 82 SER A O 1
ATOM 588 N N . THR A 1 83 ? -19.729 -30.061 26.498 1.00 29.86 83 THR A N 1
ATOM 589 C CA . THR A 1 83 ? -19.472 -28.925 27.375 1.00 29.86 83 THR A CA 1
ATOM 590 C C . THR A 1 83 ? -18.176 -28.238 2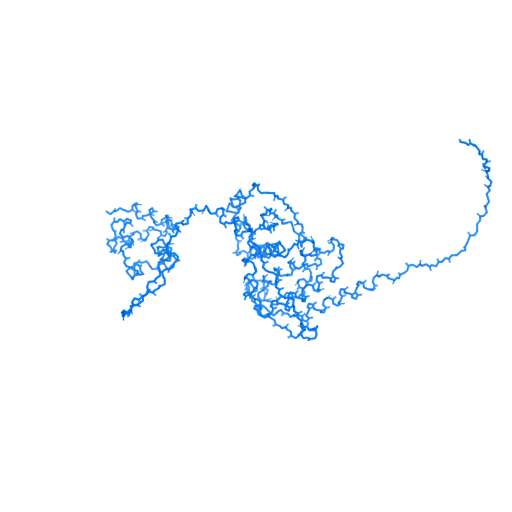6.951 1.00 29.86 83 THR A C 1
ATOM 592 O O . THR A 1 83 ? -17.091 -28.770 27.170 1.00 29.86 83 THR A O 1
ATOM 595 N N . THR A 1 84 ? -18.257 -27.027 26.406 1.00 27.84 84 THR A N 1
ATOM 596 C CA . THR A 1 84 ? -17.117 -26.103 26.428 1.00 27.84 84 THR A CA 1
ATOM 597 C C . THR A 1 84 ? -17.538 -24.845 27.162 1.00 27.84 84 THR A C 1
ATOM 599 O O . THR A 1 84 ? -18.202 -23.966 26.606 1.00 27.84 84 THR A O 1
ATOM 602 N N . SER A 1 85 ? -17.166 -24.790 28.440 1.00 31.41 85 SER A N 1
ATOM 603 C CA . SER A 1 85 ? -17.251 -23.609 29.288 1.00 31.41 85 SER A CA 1
ATOM 604 C C . SER A 1 85 ? -16.757 -22.376 28.536 1.00 31.41 85 SER A C 1
ATOM 606 O O . SER A 1 85 ? -15.588 -22.285 28.153 1.00 31.41 85 SER A O 1
ATOM 608 N N . LYS A 1 86 ? -17.648 -21.395 28.352 1.00 32.88 86 LYS A N 1
ATOM 609 C CA . LYS A 1 86 ? -17.270 -20.021 28.011 1.00 32.88 86 LYS A CA 1
ATOM 610 C C . LYS A 1 86 ? -16.418 -19.483 29.157 1.00 32.88 86 LYS A C 1
ATOM 612 O O . LYS A 1 86 ? -16.936 -18.956 30.137 1.00 32.88 86 LYS A O 1
ATOM 617 N N . ARG A 1 87 ? -15.098 -19.608 29.025 1.00 33.41 87 ARG A N 1
ATOM 618 C CA . ARG A 1 87 ? -14.155 -18.842 29.835 1.00 33.41 87 ARG A CA 1
ATOM 619 C C . ARG A 1 87 ? -14.417 -17.366 29.546 1.00 33.41 87 ARG A C 1
ATOM 621 O O . ARG A 1 87 ? -14.285 -16.925 28.401 1.00 33.41 87 ARG A O 1
ATOM 628 N N . ALA A 1 88 ? -14.839 -16.629 30.569 1.00 37.22 88 ALA A N 1
ATOM 629 C CA . ALA A 1 88 ? -14.987 -15.184 30.512 1.00 37.22 88 ALA A CA 1
ATOM 630 C C . ALA A 1 88 ? -13.669 -14.573 30.014 1.00 37.22 88 ALA A C 1
ATOM 632 O O . ALA A 1 88 ? -12.615 -14.762 30.622 1.00 37.22 88 ALA A O 1
ATOM 633 N N . ARG A 1 89 ? -13.710 -13.895 28.862 1.00 37.16 89 ARG A N 1
ATOM 634 C CA . ARG A 1 89 ? -12.573 -13.100 28.392 1.00 37.16 89 ARG A CA 1
ATOM 635 C C . ARG A 1 89 ? -12.487 -11.845 29.264 1.00 37.16 89 ARG A C 1
ATOM 637 O O . ARG A 1 89 ? -13.513 -11.180 29.412 1.00 37.16 89 ARG A O 1
ATOM 644 N N . PRO A 1 90 ? -11.304 -11.487 29.788 1.00 40.12 90 PRO A N 1
ATOM 645 C CA . PRO A 1 90 ? -11.132 -10.214 30.471 1.00 40.12 90 PRO A CA 1
ATOM 646 C C . PRO A 1 90 ? -11.419 -9.069 29.491 1.00 40.12 90 PRO A C 1
ATOM 648 O O . PRO A 1 90 ? -11.155 -9.175 28.285 1.00 40.12 90 PRO A O 1
ATOM 651 N N . SER A 1 91 ? -12.006 -7.985 29.995 1.00 41.22 91 SER A N 1
ATOM 652 C CA . SER A 1 91 ? -12.325 -6.777 29.235 1.00 41.22 91 SER A CA 1
ATOM 653 C C . SER A 1 91 ? -11.043 -6.021 28.883 1.00 41.22 91 SER A C 1
ATOM 655 O O . SER A 1 91 ? -10.700 -5.021 29.500 1.00 41.22 91 SER A O 1
ATOM 657 N N . VAL A 1 92 ? -10.312 -6.526 27.893 1.00 47.44 92 VAL A N 1
ATOM 658 C CA . VAL A 1 92 ? -9.133 -5.859 27.340 1.00 47.44 92 VAL A CA 1
ATOM 659 C C . VAL A 1 92 ? -9.587 -4.558 26.668 1.00 47.44 92 VAL A C 1
ATOM 661 O O . VAL A 1 92 ? -10.520 -4.584 25.840 1.00 47.44 92 VAL A O 1
ATOM 664 N N . SER A 1 93 ? -8.962 -3.443 27.061 1.00 59.34 93 SER A N 1
ATOM 665 C CA . SER A 1 93 ? -9.267 -2.092 26.582 1.00 59.34 93 SER A CA 1
ATOM 666 C C . SER A 1 93 ? -9.134 -1.995 25.050 1.00 59.34 93 SER A C 1
ATOM 668 O O . SER A 1 93 ? -8.580 -2.877 24.385 1.00 59.34 93 SER A O 1
ATOM 670 N N . GLY A 1 94 ? -9.701 -0.948 24.441 1.00 59.88 94 GLY A N 1
ATOM 671 C CA . GLY A 1 94 ? -9.588 -0.731 22.991 1.00 59.88 94 GLY A CA 1
ATOM 672 C C . GLY A 1 94 ? -8.136 -0.559 22.521 1.00 59.88 94 GLY A C 1
ATOM 673 O O . GLY A 1 94 ? -7.777 -1.074 21.457 1.00 59.88 94 GLY A O 1
ATOM 674 N N . ALA A 1 95 ? -7.309 0.089 23.346 1.00 61.16 95 ALA A N 1
ATOM 675 C CA . ALA A 1 95 ? -5.891 0.330 23.093 1.00 61.16 95 ALA A CA 1
ATOM 676 C C . ALA A 1 95 ? -5.090 -0.982 23.098 1.00 61.16 95 ALA A C 1
ATOM 678 O O . ALA A 1 95 ? -4.422 -1.304 22.113 1.00 61.16 95 ALA A O 1
ATOM 679 N N . ASP A 1 96 ? -5.272 -1.820 24.122 1.00 69.06 96 ASP A N 1
ATOM 680 C CA . ASP A 1 96 ? -4.590 -3.117 24.243 1.00 69.06 96 ASP A CA 1
ATOM 681 C C . ASP A 1 96 ? -4.897 -4.060 23.067 1.00 69.06 96 ASP A C 1
ATOM 683 O O . ASP A 1 96 ? -4.026 -4.775 22.573 1.00 69.06 96 ASP A O 1
ATOM 687 N N . LYS A 1 97 ? -6.136 -4.046 22.551 1.00 74.81 97 LYS A N 1
ATOM 688 C CA . LYS A 1 97 ? -6.505 -4.828 21.353 1.00 74.81 97 LYS A CA 1
ATOM 689 C C . LYS A 1 97 ? -5.813 -4.326 20.088 1.00 74.81 97 LYS A C 1
ATOM 691 O O . LYS A 1 97 ? -5.546 -5.124 19.187 1.00 74.81 97 LYS A O 1
ATOM 696 N N . THR A 1 98 ? -5.572 -3.022 19.991 1.00 74.69 98 THR A N 1
ATOM 697 C CA . THR A 1 98 ? -4.913 -2.398 18.836 1.00 74.69 98 THR A CA 1
ATOM 698 C C . THR A 1 98 ? -3.417 -2.696 18.855 1.00 74.69 98 THR A C 1
ATOM 700 O O . THR A 1 98 ? -2.878 -3.121 17.834 1.00 74.69 98 THR A O 1
ATOM 703 N N . LEU A 1 99 ? -2.786 -2.593 20.027 1.00 79.56 99 LEU A N 1
ATOM 704 C CA . LEU A 1 99 ? -1.397 -2.989 20.270 1.00 79.56 99 LEU A CA 1
ATOM 705 C C . LEU A 1 99 ? -1.174 -4.480 19.998 1.00 79.56 99 LEU A C 1
ATOM 707 O O . LEU A 1 99 ? -0.275 -4.831 19.236 1.00 79.56 99 LEU A O 1
ATOM 711 N N . ALA A 1 100 ? -2.042 -5.352 20.521 1.00 81.75 100 ALA A N 1
ATOM 712 C CA . ALA A 1 100 ? -1.953 -6.791 20.284 1.00 81.75 100 ALA A CA 1
ATOM 713 C C . ALA A 1 100 ? -2.071 -7.139 18.792 1.00 81.75 100 ALA A C 1
ATOM 715 O O . ALA A 1 100 ? -1.275 -7.914 18.272 1.00 81.75 100 ALA A O 1
ATOM 716 N N . ALA A 1 101 ? -3.021 -6.531 18.070 1.00 80.12 101 ALA A N 1
ATOM 717 C CA . ALA A 1 101 ? -3.155 -6.738 16.627 1.00 80.12 101 ALA A CA 1
ATOM 718 C C . ALA A 1 101 ? -1.958 -6.183 15.832 1.00 80.12 101 ALA A C 1
ATOM 720 O O . ALA A 1 101 ? -1.613 -6.729 14.784 1.00 80.12 101 ALA A O 1
ATOM 721 N N . ALA A 1 102 ? -1.337 -5.098 16.301 1.00 79.88 102 ALA A N 1
ATOM 722 C CA . ALA A 1 102 ? -0.144 -4.523 15.688 1.00 79.88 102 ALA A CA 1
ATOM 723 C C . ALA A 1 102 ? 1.108 -5.383 15.938 1.00 79.88 102 ALA A C 1
ATOM 725 O O . ALA A 1 102 ? 1.936 -5.509 15.037 1.00 79.88 102 ALA A O 1
ATOM 726 N N . ALA A 1 103 ? 1.214 -6.034 17.099 1.00 83.88 103 ALA A N 1
ATOM 727 C CA . ALA A 1 103 ? 2.301 -6.957 17.426 1.00 83.88 103 ALA A CA 1
ATOM 728 C C . ALA A 1 103 ? 2.292 -8.228 16.557 1.00 83.88 103 ALA A C 1
ATOM 730 O O . ALA A 1 103 ? 3.331 -8.852 16.345 1.00 83.88 103 ALA A O 1
ATOM 731 N N . GLU A 1 104 ? 1.145 -8.609 15.992 1.00 90.00 104 GLU A N 1
ATOM 732 C CA . GLU A 1 104 ? 1.069 -9.778 15.124 1.00 90.00 104 GLU A CA 1
ATOM 733 C C . GLU A 1 104 ? 1.915 -9.615 13.851 1.00 90.00 104 GLU A C 1
ATOM 735 O O . GLU A 1 104 ? 1.803 -8.629 13.114 1.00 90.00 104 GLU A O 1
ATOM 740 N N . ARG A 1 105 ? 2.729 -10.631 13.551 1.00 92.75 105 ARG A N 1
ATOM 741 C CA . ARG A 1 105 ? 3.470 -10.726 12.289 1.00 92.75 105 ARG A CA 1
ATOM 742 C C . ARG A 1 105 ? 2.592 -11.263 11.161 1.00 92.75 105 ARG A C 1
ATOM 744 O O . ARG A 1 105 ? 1.709 -12.098 11.377 1.00 92.75 105 ARG A O 1
ATOM 751 N N . ALA A 1 106 ? 2.836 -10.768 9.954 1.00 92.19 106 ALA A N 1
ATOM 752 C CA . ALA A 1 106 ? 2.228 -11.269 8.733 1.00 92.19 106 ALA A CA 1
ATOM 753 C C . ALA A 1 106 ? 3.085 -12.385 8.122 1.00 92.19 106 ALA A C 1
ATOM 755 O O . ALA A 1 106 ? 4.313 -12.278 8.140 1.00 92.19 106 ALA A O 1
ATOM 756 N N . PRO A 1 107 ? 2.464 -13.423 7.539 1.00 91.12 107 PRO A N 1
ATOM 757 C CA . PRO A 1 107 ? 3.207 -14.390 6.750 1.00 91.12 107 PRO A CA 1
ATOM 758 C C . PRO A 1 107 ? 3.755 -13.723 5.485 1.00 91.12 107 PRO A C 1
ATOM 760 O O . PRO A 1 107 ? 3.139 -12.814 4.916 1.00 91.12 107 PRO A O 1
ATOM 763 N N . GLU A 1 108 ? 4.922 -14.182 5.050 1.00 87.56 108 GLU A N 1
ATOM 764 C CA . GLU A 1 108 ? 5.483 -13.799 3.763 1.00 87.56 108 GLU A CA 1
ATOM 765 C C . GLU A 1 108 ? 4.755 -14.523 2.624 1.00 87.56 108 GLU A C 1
ATOM 767 O O . GLU A 1 108 ? 4.591 -15.744 2.687 1.00 87.56 108 GLU A O 1
ATOM 772 N N . PRO A 1 109 ? 4.332 -13.814 1.561 1.00 84.56 109 PRO A N 1
ATOM 773 C CA . PRO A 1 109 ? 3.786 -14.458 0.380 1.00 84.56 109 PRO A CA 1
ATOM 774 C C . PRO A 1 109 ? 4.820 -15.386 -0.265 1.00 84.56 109 PRO A C 1
ATOM 776 O O . PRO A 1 109 ? 5.991 -15.001 -0.359 1.00 84.56 109 PRO A O 1
ATOM 779 N N . PRO A 1 110 ? 4.406 -16.559 -0.771 1.00 77.06 110 PRO A N 1
ATOM 780 C CA . PRO A 1 110 ? 5.317 -17.472 -1.443 1.00 77.06 110 PRO A CA 1
ATOM 781 C C . PRO A 1 110 ? 5.954 -16.800 -2.664 1.00 77.06 110 PRO A C 1
ATOM 783 O O . PRO A 1 110 ? 5.293 -16.062 -3.404 1.00 77.06 110 PRO A O 1
ATOM 786 N N . CYS A 1 111 ? 7.244 -17.063 -2.879 1.00 73.25 111 CYS A N 1
ATOM 787 C CA . CYS A 1 111 ? 7.917 -16.679 -4.115 1.00 73.25 111 CYS A CA 1
ATOM 788 C C . CYS A 1 111 ? 7.261 -17.402 -5.298 1.00 73.25 111 CYS A C 1
ATOM 790 O O . CYS A 1 111 ? 6.924 -18.583 -5.208 1.00 73.25 111 CYS A O 1
ATOM 792 N N . SER A 1 112 ? 7.067 -16.690 -6.407 1.00 84.19 112 SER A N 1
ATOM 793 C CA . SER A 1 112 ? 6.630 -17.320 -7.651 1.00 84.19 112 SER A CA 1
ATOM 794 C C . SER A 1 112 ? 7.764 -18.171 -8.224 1.00 84.19 112 SER A C 1
ATOM 796 O O . SER A 1 112 ? 8.909 -17.732 -8.228 1.00 84.19 112 SER A O 1
ATOM 798 N N . SER A 1 113 ? 7.436 -19.363 -8.720 1.00 83.81 113 SER A N 1
ATOM 799 C CA . SER A 1 113 ? 8.341 -20.233 -9.483 1.00 83.81 113 SER A CA 1
ATOM 800 C C . SER A 1 113 ? 8.209 -20.050 -11.001 1.00 83.81 113 SER A C 1
ATOM 802 O O . SER A 1 113 ? 8.762 -20.840 -11.762 1.00 83.81 113 SER A O 1
ATOM 804 N N . LEU A 1 114 ? 7.437 -19.054 -11.449 1.00 91.38 114 LEU A N 1
ATOM 805 C CA . LEU A 1 114 ? 7.224 -18.777 -12.867 1.00 91.38 114 LEU A CA 1
ATOM 806 C C . LEU A 1 114 ? 8.473 -18.147 -13.495 1.00 91.38 114 LEU A C 1
ATOM 808 O O . LEU A 1 114 ? 9.130 -17.320 -12.862 1.00 91.38 114 LEU A O 1
ATOM 812 N N . SER A 1 115 ? 8.757 -18.499 -14.749 1.00 93.94 115 SER A N 1
ATOM 813 C CA . SER A 1 115 ? 9.800 -17.841 -15.542 1.00 93.94 115 SER A CA 1
ATOM 814 C C . SER A 1 115 ? 9.384 -16.423 -15.950 1.00 93.94 115 SER A C 1
ATOM 816 O O . SER A 1 115 ? 8.197 -16.078 -15.927 1.00 93.94 115 SER A O 1
ATOM 818 N N . ASP A 1 116 ? 10.338 -15.598 -16.380 1.00 93.62 116 ASP A N 1
ATOM 819 C CA . ASP A 1 116 ? 10.061 -14.234 -16.846 1.00 93.62 116 ASP A CA 1
ATOM 820 C C . ASP A 1 116 ? 9.081 -14.214 -18.035 1.00 93.62 116 ASP A C 1
ATOM 822 O O . ASP A 1 116 ? 8.191 -13.362 -18.090 1.00 93.62 116 ASP A O 1
ATOM 826 N N . GLU A 1 117 ? 9.154 -15.194 -18.941 1.00 95.12 117 GLU A N 1
ATOM 827 C CA . GLU A 1 117 ? 8.235 -15.324 -20.080 1.00 95.12 117 GLU A CA 1
ATOM 828 C C . GLU A 1 117 ? 6.806 -15.658 -19.635 1.00 95.12 117 GLU A C 1
ATOM 830 O O . GLU A 1 117 ? 5.833 -15.243 -20.273 1.00 95.12 117 GLU A O 1
ATOM 835 N N . GLN A 1 118 ? 6.661 -16.427 -18.553 1.00 96.19 118 GLN A N 1
ATOM 836 C CA . GLN A 1 118 ? 5.363 -16.741 -17.959 1.00 96.19 118 GLN A CA 1
ATOM 837 C C . GLN A 1 118 ? 4.815 -15.539 -17.185 1.00 96.19 118 GLN A C 1
ATOM 839 O O . GLN A 1 118 ? 3.643 -15.195 -17.342 1.00 96.19 118 GLN A O 1
ATOM 844 N N . LEU A 1 119 ? 5.663 -14.865 -16.402 1.00 94.88 119 LEU A N 1
ATOM 845 C CA . LEU A 1 119 ? 5.317 -13.651 -15.664 1.00 94.88 119 LEU A CA 1
ATOM 846 C C . LEU A 1 119 ? 4.863 -12.530 -16.602 1.00 94.88 119 LEU A C 1
ATOM 848 O O . LEU A 1 119 ? 3.862 -11.876 -16.319 1.00 94.88 119 LEU A O 1
ATOM 852 N N . ALA A 1 120 ? 5.527 -12.342 -17.745 1.00 96.12 120 ALA A N 1
ATOM 853 C CA . ALA A 1 120 ? 5.168 -11.319 -18.726 1.00 96.12 120 ALA A CA 1
ATOM 854 C C . ALA A 1 120 ? 3.728 -11.460 -19.260 1.00 96.12 120 ALA A C 1
ATOM 856 O O . ALA A 1 120 ? 3.109 -10.463 -19.625 1.00 96.12 120 ALA A O 1
ATOM 857 N N . LYS A 1 121 ? 3.165 -12.674 -19.266 1.00 97.12 121 LYS A N 1
ATOM 858 C CA . LYS A 1 121 ? 1.791 -12.942 -19.730 1.00 97.12 121 LYS A CA 1
ATOM 859 C C . LYS A 1 121 ? 0.722 -12.642 -18.674 1.00 97.12 121 LYS A C 1
ATOM 861 O O . LYS A 1 121 ? -0.466 -12.696 -18.983 1.00 97.12 121 LYS A O 1
ATOM 866 N N . VAL A 1 122 ? 1.112 -12.351 -17.432 1.00 96.69 122 VAL A N 1
ATOM 867 C CA . VAL A 1 122 ? 0.172 -12.104 -16.334 1.00 96.69 122 VAL A CA 1
ATOM 868 C C . VAL A 1 122 ? -0.341 -10.663 -16.382 1.00 96.69 122 VAL A C 1
ATOM 870 O O . VAL A 1 122 ? 0.408 -9.694 -16.214 1.00 96.69 122 VAL A O 1
ATOM 873 N N . GLU A 1 123 ? -1.657 -10.533 -16.537 1.00 97.12 123 GLU A N 1
ATOM 874 C CA . GLU A 1 123 ? -2.392 -9.274 -16.433 1.00 97.12 123 GLU A CA 1
ATOM 875 C C . GLU A 1 123 ? -3.414 -9.340 -15.290 1.00 97.12 123 GLU A C 1
ATOM 877 O O . GLU A 1 123 ? -4.114 -10.338 -15.108 1.00 97.12 123 GLU A O 1
ATOM 882 N N . ILE A 1 124 ? -3.502 -8.271 -14.495 1.00 97.06 124 ILE A N 1
ATOM 883 C CA . ILE A 1 124 ? -4.331 -8.227 -13.287 1.00 97.06 124 ILE A CA 1
ATOM 884 C C . ILE A 1 124 ? -5.199 -6.969 -13.320 1.00 97.06 124 ILE A C 1
ATOM 886 O O . ILE A 1 124 ? -4.693 -5.847 -13.305 1.00 97.06 124 ILE A O 1
ATOM 890 N N . LYS A 1 125 ? -6.526 -7.133 -13.307 1.00 97.50 125 LYS A N 1
ATOM 891 C CA . LYS A 1 125 ? -7.457 -6.011 -13.125 1.00 97.50 125 LYS A CA 1
ATOM 892 C C . LYS A 1 125 ? -7.557 -5.668 -11.638 1.00 97.50 125 LYS A C 1
ATOM 894 O O . LYS A 1 125 ? -8.210 -6.382 -10.884 1.00 97.50 125 LYS A O 1
ATOM 899 N N . ILE A 1 126 ? -6.916 -4.579 -11.217 1.00 97.56 126 ILE A N 1
ATOM 900 C CA . ILE A 1 126 ? -6.754 -4.235 -9.797 1.00 97.56 126 ILE A CA 1
ATOM 901 C C . ILE A 1 126 ? -6.780 -2.720 -9.563 1.00 97.56 126 ILE A C 1
ATOM 903 O O . ILE A 1 126 ? -6.466 -1.916 -10.442 1.00 97.56 126 ILE A O 1
ATOM 907 N N . ASN A 1 127 ? -7.172 -2.310 -8.357 1.00 97.00 127 ASN A N 1
ATOM 908 C CA . ASN A 1 127 ? -7.053 -0.923 -7.912 1.00 97.00 127 ASN A CA 1
ATOM 909 C C . ASN A 1 127 ? -5.568 -0.542 -7.723 1.00 97.00 127 ASN A C 1
ATOM 911 O O . ASN A 1 127 ? -4.723 -1.380 -7.413 1.00 97.00 127 ASN A O 1
ATOM 915 N N . ARG A 1 128 ? -5.253 0.747 -7.875 1.00 96.94 128 ARG A N 1
ATOM 916 C CA . ARG A 1 128 ? -3.925 1.328 -7.622 1.00 96.94 128 ARG A CA 1
ATOM 917 C C . ARG A 1 128 ? -3.416 1.121 -6.194 1.00 96.94 128 ARG A C 1
ATOM 919 O O . ARG A 1 128 ? -2.227 0.896 -6.015 1.00 96.94 128 ARG A O 1
ATOM 926 N N . SER A 1 129 ? -4.290 1.173 -5.187 1.00 97.31 129 SER A N 1
ATOM 927 C CA . SER A 1 129 ? -3.889 1.076 -3.775 1.00 97.31 129 SER A CA 1
ATOM 928 C C . SER A 1 129 ? -3.151 -0.238 -3.456 1.00 97.31 129 SER A C 1
ATOM 930 O O . SER A 1 129 ? -2.012 -0.152 -3.010 1.00 97.31 129 SER A O 1
ATOM 932 N N . PRO A 1 130 ? -3.689 -1.441 -3.749 1.00 98.31 130 PRO A N 1
ATOM 933 C CA . PRO A 1 130 ? -2.946 -2.694 -3.573 1.00 98.31 130 PRO A CA 1
ATOM 934 C C . PRO A 1 130 ? -1.593 -2.752 -4.298 1.00 98.31 130 PRO A C 1
ATOM 936 O O . PRO A 1 130 ? -0.654 -3.366 -3.793 1.00 98.31 130 PRO A O 1
ATOM 939 N N . VAL A 1 131 ? -1.485 -2.124 -5.475 1.00 98.25 131 VAL A N 1
ATOM 940 C CA . VAL A 1 131 ? -0.231 -2.035 -6.243 1.00 98.25 131 VAL A CA 1
ATOM 941 C C . VAL A 1 131 ? 0.782 -1.146 -5.544 1.00 98.25 131 VAL A C 1
ATOM 943 O O . VAL A 1 131 ? 1.923 -1.562 -5.366 1.00 98.25 131 VAL A O 1
ATOM 946 N N . MET A 1 132 ? 0.355 0.019 -5.061 1.00 97.81 132 MET A N 1
ATOM 947 C CA . MET A 1 132 ? 1.211 0.903 -4.274 1.00 97.81 132 MET A CA 1
ATOM 948 C C . MET A 1 132 ? 1.685 0.238 -2.977 1.00 97.81 132 MET A C 1
ATOM 950 O O . MET A 1 132 ? 2.875 0.260 -2.692 1.00 97.81 132 MET A O 1
ATOM 954 N N . VAL A 1 133 ? 0.784 -0.406 -2.223 1.00 98.25 133 VAL A N 1
ATOM 955 C CA . VAL A 1 133 ? 1.148 -1.081 -0.963 1.00 98.25 133 VAL A CA 1
ATOM 956 C C . VAL A 1 133 ? 2.232 -2.131 -1.191 1.00 98.25 133 VAL A C 1
ATOM 958 O O . VAL A 1 133 ? 3.206 -2.172 -0.445 1.00 98.25 133 VAL A O 1
ATOM 961 N N . LEU A 1 134 ? 2.073 -2.972 -2.218 1.00 97.81 134 LEU A N 1
ATOM 962 C CA . LEU A 1 134 ? 3.032 -4.035 -2.508 1.00 97.81 134 LEU A CA 1
ATOM 963 C C . LEU A 1 134 ? 4.368 -3.475 -3.013 1.00 97.81 134 LEU A C 1
ATOM 965 O O . LEU A 1 134 ? 5.419 -3.916 -2.564 1.00 97.81 134 LEU A O 1
ATOM 969 N N . TRP A 1 135 ? 4.334 -2.473 -3.896 1.00 96.94 135 TRP A N 1
ATOM 970 C CA . TRP A 1 135 ? 5.540 -1.820 -4.406 1.00 96.94 135 TRP A CA 1
ATOM 971 C C . TRP A 1 135 ? 6.348 -1.141 -3.296 1.00 96.94 135 TRP A C 1
ATOM 973 O O . TRP A 1 135 ? 7.539 -1.403 -3.143 1.00 96.94 135 TRP A O 1
ATOM 983 N N . ALA A 1 136 ? 5.685 -0.331 -2.471 1.00 96.12 136 ALA A N 1
ATOM 984 C CA . ALA A 1 136 ? 6.295 0.330 -1.326 1.00 96.12 136 ALA A CA 1
ATOM 985 C C . ALA A 1 136 ? 6.895 -0.673 -0.326 1.00 96.12 136 ALA A C 1
ATOM 987 O O . ALA A 1 136 ? 7.966 -0.427 0.221 1.00 96.12 136 ALA A O 1
ATOM 988 N N . ALA A 1 137 ? 6.252 -1.826 -0.121 1.00 96.38 137 ALA A N 1
ATOM 989 C CA . ALA A 1 137 ? 6.781 -2.878 0.745 1.00 96.38 137 ALA A CA 1
ATOM 990 C C . ALA A 1 137 ? 8.058 -3.536 0.186 1.00 96.38 137 ALA A C 1
ATOM 992 O O . ALA A 1 137 ? 8.986 -3.823 0.940 1.00 96.38 137 ALA A O 1
ATOM 993 N N . GLU A 1 138 ? 8.149 -3.777 -1.124 1.00 94.62 138 GLU A N 1
ATOM 994 C CA . GLU A 1 138 ? 9.384 -4.311 -1.723 1.00 94.62 138 GLU A CA 1
ATOM 995 C C . GLU A 1 138 ? 10.524 -3.279 -1.690 1.00 94.62 138 GLU A C 1
ATOM 997 O O . GLU A 1 138 ? 11.681 -3.634 -1.465 1.00 94.62 138 GLU A O 1
ATOM 1002 N N . VAL A 1 139 ? 10.203 -1.989 -1.807 1.00 92.00 139 VAL A N 1
ATOM 1003 C CA . VAL A 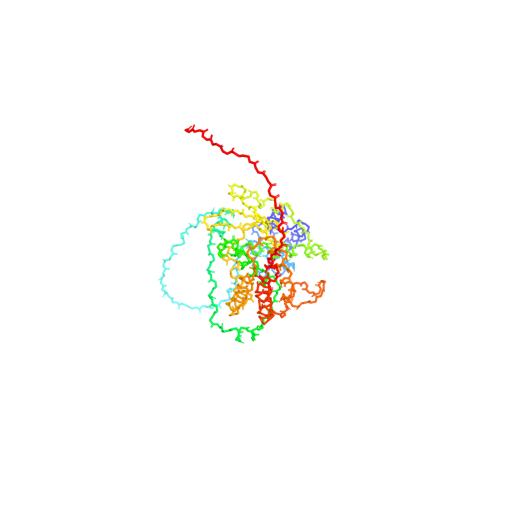1 139 ? 11.178 -0.903 -1.624 1.00 92.00 139 VAL A CA 1
ATOM 1004 C C . VAL A 1 139 ? 11.622 -0.804 -0.160 1.00 92.00 139 VAL A C 1
ATOM 1006 O O . VAL A 1 139 ? 12.814 -0.690 0.103 1.00 92.00 139 VAL A O 1
ATOM 1009 N N . ALA A 1 140 ? 10.708 -0.918 0.807 1.00 92.62 140 ALA A N 1
ATOM 1010 C CA . ALA A 1 140 ? 11.051 -0.931 2.233 1.00 92.62 140 ALA A CA 1
ATOM 1011 C C . ALA A 1 140 ? 11.967 -2.101 2.614 1.00 92.62 140 ALA A C 1
ATOM 1013 O O . ALA A 1 140 ? 12.898 -1.910 3.391 1.00 92.62 140 ALA A O 1
ATOM 1014 N N . GLN A 1 141 ? 11.755 -3.295 2.052 1.00 91.94 141 GLN A N 1
ATOM 1015 C CA . GLN A 1 141 ? 12.647 -4.439 2.289 1.00 91.94 141 GLN A CA 1
ATOM 1016 C C . GLN A 1 141 ? 14.092 -4.142 1.867 1.00 91.94 141 GLN A C 1
ATOM 1018 O O . GLN A 1 141 ? 15.033 -4.595 2.514 1.00 91.94 141 GLN A O 1
ATOM 1023 N N . ARG A 1 142 ? 14.289 -3.316 0.831 1.00 87.94 142 ARG A N 1
ATOM 1024 C CA . ARG A 1 142 ? 15.626 -2.846 0.443 1.00 87.94 142 ARG A CA 1
ATOM 1025 C C . ARG A 1 142 ? 16.259 -1.858 1.416 1.00 87.94 142 ARG A C 1
ATOM 1027 O O . ARG A 1 142 ? 17.469 -1.669 1.367 1.00 87.94 142 ARG A O 1
ATOM 1034 N N . LEU A 1 143 ? 15.455 -1.245 2.276 1.00 87.00 143 LEU A N 1
ATOM 1035 C CA . LEU A 1 143 ? 15.884 -0.377 3.372 1.00 87.00 143 LEU A CA 1
ATOM 1036 C C . LEU A 1 143 ? 16.002 -1.160 4.694 1.00 87.00 143 LEU A C 1
ATOM 1038 O O . LEU A 1 143 ? 15.947 -0.572 5.773 1.00 87.00 143 LEU A O 1
ATOM 1042 N N . SER A 1 144 ? 16.153 -2.487 4.603 1.00 89.88 144 SER A N 1
ATOM 1043 C CA . SER A 1 144 ? 16.350 -3.407 5.730 1.00 89.88 144 SER A CA 1
ATOM 1044 C C . SER A 1 144 ? 15.160 -3.528 6.687 1.00 89.88 144 SER A C 1
ATOM 1046 O O . SER A 1 144 ? 15.343 -3.887 7.849 1.00 89.88 144 SER A O 1
ATOM 1048 N N . PHE A 1 145 ? 13.942 -3.258 6.211 1.00 92.75 145 PHE A N 1
ATOM 1049 C CA . PHE A 1 145 ? 12.719 -3.591 6.943 1.00 92.75 145 PHE A CA 1
ATOM 1050 C C . PHE A 1 145 ? 12.314 -5.045 6.710 1.00 92.75 145 PHE A C 1
ATOM 1052 O O . PHE A 1 145 ? 12.351 -5.531 5.576 1.00 92.75 145 PHE A O 1
ATOM 1059 N N . ASP A 1 146 ? 11.866 -5.731 7.764 1.00 94.75 146 ASP A N 1
ATOM 1060 C CA . ASP A 1 146 ? 11.266 -7.057 7.596 1.00 94.75 146 ASP A CA 1
ATOM 1061 C C . ASP A 1 146 ? 9.917 -6.965 6.861 1.00 94.75 146 ASP A C 1
ATOM 1063 O O . ASP A 1 146 ? 9.315 -5.895 6.756 1.00 94.75 146 ASP A O 1
ATOM 1067 N N . TRP A 1 147 ? 9.407 -8.084 6.340 1.00 95.62 147 TRP A N 1
ATOM 1068 C CA . TRP A 1 147 ? 8.157 -8.084 5.575 1.00 95.62 147 TRP A CA 1
ATOM 1069 C C . TRP A 1 147 ? 6.959 -7.483 6.326 1.00 95.62 147 TRP A C 1
ATOM 1071 O O . TRP A 1 147 ? 6.177 -6.733 5.740 1.00 95.62 147 TRP A O 1
ATOM 1081 N N . SER A 1 148 ? 6.800 -7.796 7.615 1.00 97.06 148 SER A N 1
ATOM 1082 C CA . SER A 1 148 ? 5.690 -7.279 8.422 1.00 97.06 148 SER A CA 1
ATOM 1083 C C . SER A 1 148 ? 5.807 -5.773 8.629 1.00 97.06 148 SER A C 1
ATOM 1085 O O . SER A 1 148 ? 4.795 -5.076 8.598 1.00 97.06 148 SER A O 1
ATOM 1087 N N . GLU A 1 149 ? 7.021 -5.261 8.807 1.00 96.81 149 GLU A N 1
ATOM 1088 C CA . GLU A 1 149 ? 7.288 -3.825 8.908 1.00 96.81 149 GLU A CA 1
ATOM 1089 C C . GLU A 1 149 ? 7.023 -3.140 7.558 1.00 96.81 149 GLU A C 1
ATOM 1091 O O . GLU A 1 149 ? 6.227 -2.199 7.465 1.00 96.81 149 GLU A O 1
ATOM 1096 N N . ALA A 1 150 ? 7.594 -3.693 6.490 1.00 96.69 150 ALA A N 1
ATOM 1097 C CA . ALA A 1 150 ? 7.531 -3.187 5.128 1.00 96.69 150 ALA A CA 1
ATOM 1098 C C . ALA A 1 150 ? 6.098 -3.028 4.602 1.00 96.69 150 ALA A C 1
ATOM 1100 O O . ALA A 1 150 ? 5.756 -1.977 4.055 1.00 96.69 150 ALA A O 1
ATOM 1101 N N . ILE A 1 151 ? 5.222 -4.023 4.793 1.00 97.50 151 ILE A N 1
ATOM 1102 C CA . ILE A 1 151 ? 3.827 -3.915 4.329 1.00 97.50 151 ILE A CA 1
ATOM 1103 C C . ILE A 1 151 ? 3.028 -2.870 5.102 1.00 97.50 151 ILE A C 1
ATOM 1105 O O . ILE A 1 151 ? 2.104 -2.272 4.551 1.00 97.50 151 ILE A O 1
ATOM 1109 N N . THR A 1 152 ? 3.361 -2.632 6.373 1.00 98.12 152 THR A N 1
ATOM 1110 C CA . THR A 1 152 ? 2.674 -1.604 7.166 1.00 98.12 152 THR A CA 1
ATOM 1111 C C . THR A 1 152 ? 3.072 -0.215 6.702 1.00 98.12 152 THR A C 1
ATOM 1113 O O . THR A 1 152 ? 2.198 0.632 6.518 1.00 98.12 152 THR A O 1
ATOM 1116 N N . LEU A 1 153 ? 4.356 -0.018 6.401 1.00 96.88 153 LEU A N 1
ATOM 1117 C CA . LEU A 1 153 ? 4.858 1.211 5.804 1.00 96.88 153 LEU A CA 1
ATOM 1118 C C . LEU A 1 153 ? 4.261 1.437 4.413 1.00 96.88 153 LEU A C 1
ATOM 1120 O O . LEU A 1 153 ? 3.697 2.498 4.155 1.00 96.88 153 LEU A O 1
ATOM 1124 N N . GLY A 1 154 ? 4.240 0.411 3.558 1.00 97.00 154 GLY A N 1
ATOM 1125 C CA . GLY A 1 154 ? 3.599 0.512 2.247 1.00 97.00 154 GLY A CA 1
ATOM 1126 C C . GLY A 1 154 ? 2.107 0.838 2.321 1.00 97.00 154 GLY A C 1
ATOM 1127 O O . GLY A 1 154 ? 1.575 1.563 1.475 1.00 97.00 154 GLY A O 1
ATOM 1128 N N . ARG A 1 155 ? 1.419 0.374 3.369 1.00 98.06 155 ARG A N 1
ATOM 1129 C CA . ARG A 1 155 ? 0.035 0.766 3.637 1.00 98.06 155 ARG A CA 1
ATOM 1130 C C . ARG A 1 155 ? -0.096 2.236 4.024 1.00 98.06 155 ARG A C 1
ATOM 1132 O O . ARG A 1 155 ? -0.982 2.897 3.484 1.00 98.06 155 ARG A O 1
ATOM 1139 N N . ALA A 1 156 ? 0.762 2.737 4.908 1.00 97.19 156 ALA A N 1
ATOM 1140 C CA . ALA A 1 156 ? 0.771 4.148 5.288 1.00 97.19 156 ALA A CA 1
ATOM 1141 C C . ALA A 1 156 ? 0.996 5.057 4.068 1.00 97.19 156 ALA A C 1
ATOM 1143 O O . ALA A 1 156 ? 0.271 6.033 3.891 1.00 97.19 156 ALA A O 1
ATOM 1144 N N . VAL A 1 157 ? 1.896 4.675 3.158 1.00 96.00 157 VAL A N 1
ATOM 1145 C CA . VAL A 1 157 ? 2.151 5.417 1.910 1.00 96.00 157 VAL A CA 1
ATOM 1146 C C . VAL A 1 157 ? 0.937 5.453 0.995 1.00 96.00 157 VAL A C 1
ATOM 1148 O O . VAL A 1 157 ? 0.549 6.514 0.506 1.00 96.00 157 VAL A O 1
ATOM 1151 N N . ALA A 1 158 ? 0.297 4.303 0.776 1.00 96.81 158 ALA A N 1
ATOM 1152 C CA . ALA A 1 158 ? -0.903 4.246 -0.049 1.00 96.81 158 ALA A CA 1
ATOM 1153 C C . ALA A 1 158 ? -2.057 5.068 0.551 1.00 96.81 158 ALA A C 1
ATOM 1155 O O . ALA A 1 158 ? -2.789 5.721 -0.196 1.00 96.81 158 ALA A O 1
ATOM 1156 N N . ASP A 1 159 ? -2.218 5.045 1.878 1.00 95.50 159 ASP A N 1
ATOM 1157 C CA . ASP A 1 159 ? -3.232 5.836 2.576 1.00 95.50 159 ASP A CA 1
ATOM 1158 C C . ASP A 1 159 ? -2.916 7.344 2.503 1.00 95.50 159 ASP A C 1
ATOM 1160 O O . ASP A 1 159 ? -3.828 8.126 2.238 1.00 95.50 159 ASP A O 1
ATOM 1164 N N . TRP A 1 160 ? -1.648 7.755 2.640 1.00 94.56 160 TRP A N 1
ATOM 1165 C CA . TRP A 1 160 ? -1.218 9.154 2.497 1.00 94.56 160 TRP A CA 1
ATOM 1166 C C . TRP A 1 160 ? -1.464 9.692 1.082 1.00 94.56 160 TRP A C 1
ATOM 1168 O O . TRP A 1 160 ? -2.074 10.748 0.913 1.00 94.56 160 TRP A O 1
ATOM 1178 N N . LEU A 1 161 ? -1.091 8.929 0.047 1.00 93.75 161 LEU A N 1
ATOM 1179 C CA . LEU A 1 161 ? -1.360 9.299 -1.348 1.00 93.75 161 LEU A CA 1
ATOM 1180 C C . LEU A 1 161 ? -2.861 9.391 -1.636 1.00 93.75 161 LEU A C 1
ATOM 1182 O O . LEU A 1 161 ? -3.303 10.263 -2.389 1.00 93.75 161 LEU A O 1
ATOM 1186 N N . ALA A 1 162 ? -3.657 8.492 -1.050 1.00 92.94 162 ALA A N 1
ATOM 1187 C CA . ALA A 1 162 ? -5.105 8.548 -1.170 1.00 92.94 162 ALA A CA 1
ATOM 1188 C C . ALA A 1 162 ? -5.675 9.790 -0.466 1.00 92.94 162 ALA A C 1
ATOM 1190 O O . ALA A 1 162 ? -6.506 10.483 -1.049 1.00 92.94 162 ALA A O 1
ATOM 1191 N N . LEU A 1 163 ? -5.209 10.115 0.739 1.00 91.44 163 LEU A N 1
ATOM 1192 C CA . LEU A 1 163 ? -5.633 11.318 1.452 1.00 91.44 163 LEU A CA 1
ATOM 1193 C C . LEU A 1 163 ? -5.334 12.574 0.625 1.00 91.44 163 LEU A C 1
ATOM 1195 O O . LEU A 1 163 ? -6.264 13.288 0.259 1.00 91.44 163 LEU A O 1
ATOM 1199 N N . LYS A 1 164 ? -4.075 12.763 0.207 1.00 91.38 164 LYS A N 1
ATOM 1200 C CA . LYS A 1 164 ? -3.646 13.921 -0.598 1.00 91.38 164 LYS A CA 1
ATOM 1201 C C . LYS A 1 164 ? -4.419 14.046 -1.904 1.00 91.38 164 LYS A C 1
ATOM 1203 O O . LYS A 1 164 ? -4.784 15.143 -2.328 1.00 91.38 164 LYS A O 1
ATOM 1208 N N . LYS A 1 165 ? -4.717 12.919 -2.558 1.00 89.19 165 LYS A N 1
ATOM 1209 C CA . LYS A 1 165 ? -5.520 12.944 -3.781 1.00 89.19 165 LYS A CA 1
ATOM 1210 C C . LYS A 1 165 ? -6.995 13.241 -3.507 1.00 89.19 165 LYS A C 1
ATOM 1212 O O . LYS A 1 165 ? -7.615 13.918 -4.323 1.00 89.19 165 LYS A O 1
ATOM 1217 N N . GLY A 1 166 ? -7.554 12.754 -2.404 1.00 90.12 166 GLY A N 1
ATOM 1218 C CA . GLY A 1 166 ? -8.921 13.061 -1.989 1.00 90.12 166 GLY A CA 1
ATOM 1219 C C . GLY A 1 166 ? -9.100 14.531 -1.617 1.00 90.12 166 GLY A C 1
ATOM 1220 O O . GLY A 1 166 ? -10.060 15.135 -2.088 1.00 90.12 166 GLY A O 1
ATOM 1221 N N . GLU A 1 167 ? -8.146 15.115 -0.885 1.00 90.31 167 GLU A N 1
ATOM 1222 C CA . GLU A 1 167 ? -8.074 16.554 -0.579 1.00 90.31 167 GLU A CA 1
ATOM 1223 C C . GLU A 1 167 ? -8.054 17.381 -1.871 1.00 90.31 167 GLU A C 1
ATOM 1225 O O . GLU A 1 167 ? -8.912 18.229 -2.092 1.00 90.31 167 GLU A O 1
ATOM 1230 N N . HIS A 1 168 ? -7.145 17.058 -2.798 1.00 88.31 168 HIS A N 1
ATOM 1231 C CA . HIS A 1 168 ? -7.045 17.748 -4.087 1.00 88.31 168 HIS A CA 1
ATOM 1232 C C . HIS A 1 168 ? -8.318 17.631 -4.950 1.00 88.31 168 HIS A C 1
ATOM 1234 O O . HIS A 1 168 ? -8.588 18.486 -5.789 1.00 88.31 168 HIS A O 1
ATOM 1240 N N . LEU A 1 169 ? -9.104 16.563 -4.785 1.00 88.31 169 LEU A N 1
ATOM 1241 C CA . LEU A 1 169 ? -10.385 16.393 -5.478 1.00 88.31 169 LEU A CA 1
ATOM 1242 C C . LEU A 1 169 ? -11.572 17.019 -4.718 1.00 88.31 169 LEU A C 1
ATOM 1244 O O . LEU A 1 169 ? -12.692 16.979 -5.243 1.00 88.31 169 LEU A O 1
ATOM 1248 N N . GLY A 1 170 ? -11.352 17.555 -3.512 1.00 87.62 170 GLY A N 1
ATOM 1249 C CA . GLY A 1 170 ? -12.396 18.047 -2.609 1.00 87.62 170 GLY A CA 1
ATOM 1250 C C . GLY A 1 170 ? -13.359 16.946 -2.154 1.00 87.62 170 GLY A C 1
ATOM 1251 O O . GLY A 1 170 ? -14.560 17.178 -2.068 1.00 87.62 170 GLY A O 1
ATOM 1252 N N . LEU A 1 171 ? -12.865 15.713 -1.990 1.00 86.00 171 LEU A N 1
ATOM 1253 C CA . LEU A 1 171 ? -13.661 14.534 -1.615 1.00 86.00 171 LEU A CA 1
ATOM 1254 C C . LEU A 1 171 ? -13.429 14.073 -0.174 1.00 86.00 171 LEU A C 1
ATOM 1256 O O . LEU A 1 171 ? -14.193 13.247 0.321 1.00 86.00 171 LEU A O 1
ATOM 1260 N N . LEU A 1 172 ? -12.351 14.533 0.456 1.00 82.00 172 LEU A N 1
ATOM 1261 C CA . LEU A 1 172 ? -11.964 14.170 1.811 1.00 82.00 172 LEU A CA 1
ATOM 1262 C C . LEU A 1 172 ? -11.547 15.431 2.557 1.00 82.00 172 LEU A C 1
ATOM 1264 O O . LEU A 1 172 ? -10.878 16.290 1.987 1.00 82.00 172 LEU A O 1
ATOM 1268 N N . GLU A 1 173 ? -11.900 15.469 3.831 1.00 75.62 173 GLU A N 1
ATOM 1269 C CA . GLU A 1 173 ? -11.353 16.390 4.819 1.00 75.62 173 GLU A CA 1
ATOM 1270 C C . GLU A 1 173 ? -10.612 15.544 5.857 1.00 75.62 173 GLU A C 1
ATOM 1272 O O . GLU A 1 173 ? -11.033 14.421 6.167 1.00 75.62 173 GLU A O 1
ATOM 1277 N N . ALA A 1 174 ? -9.473 16.041 6.333 1.00 69.06 174 ALA A N 1
ATOM 1278 C CA . ALA A 1 174 ? -8.723 15.382 7.389 1.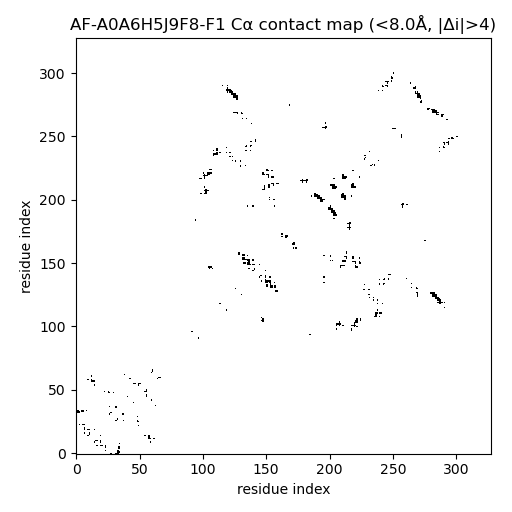00 69.06 174 ALA A CA 1
ATOM 1279 C C . ALA A 1 174 ? -9.471 15.544 8.720 1.00 69.06 174 ALA A C 1
ATOM 1281 O O . ALA A 1 174 ? -9.899 16.640 9.071 1.00 69.06 174 ALA A O 1
ATOM 1282 N N . ASP A 1 175 ? -9.620 14.450 9.464 1.00 79.25 175 ASP A N 1
ATOM 1283 C CA . ASP A 1 175 ? -10.149 14.475 10.830 1.00 79.25 175 ASP A CA 1
ATOM 1284 C C . ASP A 1 175 ? -8.965 14.544 11.803 1.00 79.25 175 ASP A C 1
ATOM 1286 O O . ASP A 1 175 ? -8.567 13.550 12.416 1.00 79.25 175 ASP A O 1
ATOM 1290 N N . GLU A 1 176 ? -8.324 15.715 11.850 1.00 79.69 176 GLU A N 1
ATOM 1291 C CA . GLU A 1 176 ? -7.062 15.919 12.574 1.00 79.69 176 GLU A CA 1
ATOM 1292 C C . GLU A 1 176 ? -7.194 15.672 14.082 1.00 79.69 176 GLU A C 1
ATOM 1294 O O . GLU A 1 176 ? -6.249 15.201 14.716 1.00 79.69 176 GLU A O 1
ATOM 1299 N N . GLU A 1 177 ? -8.361 15.959 14.663 1.00 80.88 177 GLU A N 1
ATOM 1300 C CA . GLU A 1 177 ? -8.624 15.743 16.087 1.00 80.88 177 GLU A CA 1
ATOM 1301 C C . GLU A 1 177 ? -8.666 14.246 16.414 1.00 80.88 177 GLU A C 1
ATOM 1303 O O . GLU A 1 177 ? -7.991 13.790 17.342 1.00 80.88 177 GLU A O 1
ATOM 1308 N N . ALA A 1 178 ? -9.379 13.450 15.608 1.00 79.81 178 ALA A N 1
ATOM 1309 C CA . ALA A 1 178 ? -9.412 12.002 15.783 1.00 79.81 178 ALA A CA 1
ATOM 1310 C C . ALA A 1 178 ? -8.043 11.349 15.530 1.00 79.81 178 ALA A C 1
ATOM 1312 O O . ALA A 1 178 ? -7.696 10.370 16.198 1.00 79.81 178 ALA A O 1
ATOM 1313 N N . GLU A 1 179 ? -7.262 11.867 14.577 1.00 81.75 179 GLU A N 1
ATOM 1314 C CA . GLU A 1 179 ? -5.906 11.377 14.321 1.00 81.75 179 GLU A CA 1
ATOM 1315 C C . GLU A 1 179 ? -4.945 11.711 15.466 1.00 81.75 179 GLU A C 1
ATOM 1317 O O . GLU A 1 179 ? -4.160 10.847 15.860 1.00 81.75 179 GLU A O 1
ATOM 1322 N N . ARG A 1 180 ? -5.036 12.917 16.043 1.00 82.25 180 ARG A N 1
ATOM 1323 C CA . ARG A 1 180 ? -4.227 13.327 17.199 1.00 82.25 180 ARG A CA 1
ATOM 1324 C C . ARG A 1 180 ? -4.534 12.480 18.428 1.00 82.25 180 ARG A C 1
ATOM 1326 O O . ARG A 1 180 ? -3.613 11.905 19.001 1.00 82.25 180 ARG A O 1
ATOM 1333 N N . ALA A 1 181 ? -5.815 12.315 18.759 1.00 81.31 181 ALA A N 1
ATOM 1334 C CA . ALA A 1 181 ? -6.237 11.473 19.875 1.00 81.31 181 ALA A CA 1
ATOM 1335 C C . ALA A 1 181 ? -5.766 10.015 19.708 1.00 81.31 181 ALA A C 1
ATOM 1337 O O . ALA A 1 181 ? -5.322 9.384 20.661 1.00 81.31 181 ALA A O 1
ATOM 1338 N N . ALA A 1 182 ? -5.808 9.476 18.483 1.00 80.81 182 ALA A N 1
ATOM 1339 C CA . ALA A 1 182 ? -5.316 8.126 18.214 1.00 80.81 182 ALA A CA 1
ATOM 1340 C C . ALA A 1 182 ? -3.783 8.005 18.322 1.00 80.81 182 ALA A C 1
ATOM 1342 O O . ALA A 1 182 ? -3.286 6.953 18.725 1.00 80.81 182 ALA A O 1
ATOM 1343 N N . MET A 1 183 ? -3.030 9.063 17.995 1.00 81.50 183 MET A N 1
ATOM 1344 C CA . MET A 1 183 ? -1.574 9.077 18.177 1.00 81.50 183 MET A CA 1
ATOM 1345 C C . MET A 1 183 ? -1.179 9.104 19.654 1.00 81.50 183 MET A C 1
ATOM 1347 O O . MET A 1 183 ? -0.263 8.369 20.030 1.00 81.50 183 MET A O 1
ATOM 1351 N N . GLU A 1 184 ? -1.892 9.874 20.481 1.00 84.62 184 GLU A N 1
ATOM 1352 C CA . GLU A 1 184 ? -1.675 9.947 21.935 1.00 84.62 184 GLU A CA 1
ATOM 1353 C C . GLU A 1 184 ? -1.789 8.570 22.611 1.00 84.62 184 GLU A C 1
ATOM 1355 O O . GLU A 1 184 ? -0.989 8.253 23.490 1.00 84.62 184 GLU A O 1
ATOM 1360 N N . GLU A 1 185 ? -2.693 7.694 22.142 1.00 79.62 185 GLU A N 1
ATOM 1361 C CA . GLU A 1 185 ? -2.841 6.318 22.660 1.00 79.62 185 GLU A CA 1
ATOM 1362 C C . GLU A 1 185 ? -1.561 5.469 22.540 1.00 79.62 185 GLU A C 1
ATOM 1364 O O . GLU A 1 185 ? -1.435 4.442 23.209 1.00 79.62 185 GLU A O 1
ATOM 1369 N N . THR A 1 186 ? -0.623 5.855 21.670 1.00 82.25 186 THR A N 1
ATOM 1370 C CA . THR A 1 186 ? 0.616 5.104 21.404 1.00 82.25 186 THR A CA 1
ATOM 1371 C C . THR A 1 186 ? 1.878 5.934 21.614 1.00 82.25 186 THR A C 1
ATOM 1373 O O . THR A 1 186 ? 2.966 5.515 21.205 1.00 82.25 186 THR A O 1
ATOM 1376 N N . ASP A 1 187 ? 1.755 7.103 22.249 1.00 84.94 187 ASP A N 1
ATOM 1377 C CA . ASP A 1 187 ? 2.853 8.065 22.338 1.00 84.94 187 ASP A CA 1
ATOM 1378 C C . ASP A 1 187 ? 4.007 7.604 23.240 1.00 84.94 187 ASP A C 1
ATOM 1380 O O . ASP A 1 187 ? 5.164 7.972 23.045 1.00 84.94 187 ASP A O 1
ATOM 1384 N N . ASN A 1 188 ? 3.712 6.690 24.158 1.00 87.69 188 ASN A N 1
ATOM 1385 C CA . ASN A 1 188 ? 4.681 6.045 25.035 1.00 87.69 188 ASN A CA 1
ATOM 1386 C C . ASN A 1 188 ? 5.590 5.018 24.329 1.00 87.69 188 ASN A C 1
ATOM 1388 O O . ASN A 1 188 ? 6.548 4.538 24.937 1.00 87.69 188 ASN A O 1
ATOM 1392 N N . LEU A 1 189 ? 5.299 4.631 23.082 1.00 89.94 189 LEU A N 1
ATOM 1393 C CA . LEU A 1 189 ? 6.116 3.663 22.349 1.00 89.94 189 LEU A CA 1
ATOM 1394 C C . LEU A 1 189 ? 7.331 4.330 21.687 1.00 89.94 189 LEU A C 1
ATOM 1396 O O . LEU A 1 189 ? 7.196 5.433 21.154 1.00 89.94 189 LEU A O 1
ATOM 1400 N N . PRO A 1 190 ? 8.490 3.643 21.595 1.00 94.88 190 PRO A N 1
ATOM 1401 C CA . PRO A 1 190 ? 9.641 4.152 20.857 1.00 94.88 190 PRO A CA 1
ATOM 1402 C C . PRO A 1 190 ? 9.287 4.493 19.407 1.00 94.88 190 PRO A C 1
ATOM 1404 O O . PRO A 1 190 ? 8.672 3.681 18.707 1.00 94.88 190 PRO A O 1
ATOM 1407 N N . THR A 1 191 ? 9.723 5.668 18.957 1.00 94.81 191 THR A N 1
ATOM 1408 C CA . THR A 1 191 ? 9.378 6.235 17.647 1.00 94.81 191 THR A CA 1
ATOM 1409 C C . THR A 1 191 ? 10.590 6.322 16.746 1.00 94.81 191 THR A C 1
ATOM 1411 O O . THR A 1 191 ? 11.692 6.638 17.190 1.00 94.81 191 THR A O 1
ATOM 1414 N N . ARG A 1 192 ? 10.370 6.092 15.454 1.00 94.12 192 ARG A N 1
ATOM 1415 C CA . ARG A 1 192 ? 11.332 6.395 14.399 1.00 94.12 192 ARG A CA 1
ATOM 1416 C C . ARG A 1 192 ? 10.605 6.999 13.206 1.00 94.12 192 ARG A C 1
ATOM 1418 O O . ARG A 1 192 ? 9.507 6.564 12.870 1.00 94.12 192 ARG A O 1
ATOM 1425 N N . THR A 1 193 ? 11.255 7.944 12.543 1.00 93.62 193 THR A N 1
ATOM 1426 C CA . THR A 1 193 ? 10.818 8.471 11.248 1.00 93.62 193 THR A CA 1
ATOM 1427 C C . THR A 1 193 ? 11.630 7.831 10.128 1.00 93.62 193 THR A C 1
ATOM 1429 O O . THR A 1 193 ? 12.824 7.557 10.293 1.00 93.62 193 THR A O 1
ATOM 1432 N N . VAL A 1 194 ? 10.980 7.560 9.000 1.00 90.56 194 VAL A N 1
ATOM 1433 C CA . VAL A 1 194 ? 11.633 7.105 7.771 1.00 90.56 194 VAL A CA 1
ATOM 1434 C C . VAL A 1 194 ? 11.110 7.885 6.573 1.00 90.56 194 VAL A C 1
ATOM 1436 O O . VAL A 1 194 ? 9.897 7.996 6.409 1.00 90.56 194 VAL A O 1
ATOM 1439 N N . ASP A 1 195 ? 12.029 8.354 5.727 1.00 88.62 195 ASP A N 1
ATOM 1440 C CA . ASP A 1 195 ? 11.711 8.819 4.376 1.00 88.62 195 ASP A CA 1
ATOM 1441 C C . ASP A 1 195 ? 11.365 7.601 3.520 1.00 88.62 195 ASP A C 1
ATOM 1443 O O . ASP A 1 195 ? 12.184 6.696 3.318 1.00 88.62 195 ASP A O 1
ATOM 1447 N N . MET A 1 196 ? 10.140 7.584 3.011 1.00 86.94 196 MET A N 1
ATOM 1448 C CA . MET A 1 196 ? 9.759 6.709 1.922 1.00 86.94 196 MET A CA 1
ATOM 1449 C C . MET A 1 196 ? 9.115 7.532 0.815 1.00 86.94 196 MET A C 1
ATOM 1451 O O . MET A 1 196 ? 8.120 8.220 1.031 1.00 86.94 196 MET A O 1
ATOM 1455 N N . MET A 1 197 ? 9.618 7.365 -0.411 1.00 85.44 197 MET A N 1
ATOM 1456 C CA . MET A 1 197 ? 9.030 7.976 -1.605 1.00 85.44 197 MET A CA 1
ATOM 1457 C C . MET A 1 197 ? 8.971 9.516 -1.526 1.00 85.44 197 MET A C 1
ATOM 1459 O O . MET A 1 197 ? 8.102 10.134 -2.139 1.00 85.44 197 MET A O 1
ATOM 1463 N N . GLY A 1 198 ? 9.918 10.128 -0.803 1.00 84.25 198 GLY A N 1
ATOM 1464 C CA . GLY A 1 198 ? 10.039 11.580 -0.652 1.00 84.25 198 GLY A CA 1
ATOM 1465 C C . GLY A 1 198 ? 9.109 12.161 0.409 1.00 84.25 198 GLY A C 1
ATOM 1466 O O . GLY A 1 198 ? 8.827 13.356 0.375 1.00 84.25 198 GLY A O 1
ATOM 1467 N N . GLN A 1 199 ? 8.599 11.317 1.307 1.00 88.50 199 GLN A N 1
ATOM 1468 C CA . GLN A 1 199 ? 7.734 11.709 2.407 1.00 88.50 199 GLN A CA 1
ATOM 1469 C C . GLN A 1 199 ? 8.147 10.986 3.690 1.00 88.50 199 GLN A C 1
ATOM 1471 O O . GLN A 1 199 ? 8.432 9.788 3.679 1.00 88.50 199 GLN A O 1
ATOM 1476 N N . ASP A 1 200 ? 8.107 11.710 4.805 1.00 91.69 200 ASP A N 1
ATOM 1477 C CA . ASP A 1 200 ? 8.380 11.159 6.127 1.00 91.69 200 ASP A CA 1
ATOM 1478 C C . ASP A 1 200 ? 7.171 10.411 6.694 1.00 91.69 200 ASP A C 1
ATOM 1480 O O . ASP A 1 200 ? 6.048 10.926 6.742 1.00 91.69 200 ASP A O 1
ATOM 1484 N N . PHE A 1 201 ? 7.420 9.195 7.177 1.00 93.44 201 PHE A N 1
ATOM 1485 C CA . PHE A 1 201 ? 6.443 8.358 7.864 1.00 93.44 201 PHE A CA 1
ATOM 1486 C C . PHE A 1 201 ? 6.915 8.012 9.271 1.00 93.44 201 PHE A C 1
ATOM 1488 O O . PHE A 1 201 ? 8.058 7.605 9.488 1.00 93.44 201 PHE A O 1
ATOM 1495 N N . THR A 1 202 ? 5.998 8.119 10.228 1.00 95.25 202 THR A N 1
ATOM 1496 C CA . THR A 1 202 ? 6.229 7.745 11.624 1.00 95.25 202 THR A CA 1
ATOM 1497 C C . THR A 1 202 ? 5.950 6.260 11.839 1.00 95.25 202 THR A C 1
ATOM 1499 O O . THR A 1 202 ? 4.886 5.743 11.480 1.00 95.25 202 THR A O 1
ATOM 1502 N N . LEU A 1 203 ? 6.902 5.571 12.465 1.00 95.62 203 LEU A N 1
ATOM 1503 C CA . LEU A 1 203 ? 6.781 4.191 12.913 1.00 95.62 203 LEU A CA 1
ATOM 1504 C C . LEU A 1 203 ? 6.907 4.135 14.437 1.00 95.62 203 LEU A C 1
ATOM 1506 O O . LEU A 1 203 ? 7.718 4.849 15.029 1.00 95.62 203 LEU A O 1
ATOM 1510 N N . ARG A 1 204 ? 6.154 3.232 15.066 1.00 95.44 204 ARG A N 1
ATOM 1511 C CA . ARG A 1 204 ? 6.300 2.891 16.488 1.00 95.44 204 ARG A CA 1
ATOM 1512 C C . ARG A 1 204 ? 6.776 1.459 16.643 1.00 95.44 204 ARG A C 1
ATOM 1514 O O . ARG A 1 204 ? 6.407 0.582 15.854 1.00 95.44 204 ARG A O 1
ATOM 1521 N N . ARG A 1 205 ? 7.591 1.210 17.663 1.00 94.88 205 ARG A N 1
ATOM 1522 C CA . ARG A 1 205 ? 8.087 -0.132 17.968 1.00 94.88 205 ARG A CA 1
ATOM 1523 C C . ARG A 1 205 ? 7.043 -0.924 18.750 1.00 94.88 205 ARG A C 1
ATOM 1525 O O . ARG A 1 205 ? 6.587 -0.491 19.802 1.00 94.88 205 ARG A O 1
ATOM 1532 N N . THR A 1 206 ? 6.699 -2.098 18.236 1.00 92.81 206 THR A N 1
ATOM 1533 C CA . THR A 1 206 ? 5.843 -3.095 18.898 1.00 92.81 206 THR A CA 1
ATOM 1534 C C . THR A 1 206 ? 6.654 -4.358 19.189 1.00 92.81 206 THR A C 1
ATOM 1536 O O . THR A 1 206 ? 7.770 -4.506 18.684 1.00 92.81 206 THR A O 1
ATOM 1539 N N . GLU A 1 207 ? 6.093 -5.307 19.943 1.00 90.81 207 GLU A N 1
ATOM 1540 C CA . GLU A 1 207 ? 6.717 -6.627 20.158 1.00 90.81 207 GLU A CA 1
ATOM 1541 C C . GLU A 1 207 ? 7.009 -7.364 18.837 1.00 90.81 207 GLU A C 1
ATOM 1543 O O . GLU A 1 207 ? 7.976 -8.112 18.732 1.00 90.81 207 GLU A O 1
ATOM 1548 N N . GLY A 1 208 ? 6.209 -7.110 17.796 1.00 88.62 208 GLY A N 1
ATOM 1549 C CA . GLY A 1 208 ? 6.367 -7.703 16.467 1.00 88.62 208 GLY A CA 1
ATOM 1550 C C . GLY A 1 208 ? 7.292 -6.947 15.512 1.00 88.62 208 GLY A C 1
ATOM 1551 O O . GLY A 1 208 ? 7.271 -7.258 14.316 1.00 88.62 208 GLY A O 1
ATOM 1552 N N . GLY A 1 209 ? 8.026 -5.939 15.992 1.00 93.88 209 GLY A N 1
ATOM 1553 C CA . GLY A 1 209 ? 8.853 -5.034 15.184 1.00 93.88 209 GLY A CA 1
ATOM 1554 C C . GLY A 1 209 ? 8.217 -3.656 14.977 1.00 93.88 209 GLY A C 1
ATOM 1555 O O . GLY A 1 209 ? 7.246 -3.285 15.649 1.00 93.88 209 GLY A O 1
ATOM 1556 N N . TRP A 1 210 ? 8.768 -2.878 14.052 1.00 96.38 210 TRP A N 1
ATOM 1557 C CA . TRP A 1 210 ? 8.275 -1.542 13.720 1.00 96.38 210 TRP A CA 1
ATOM 1558 C C . TRP A 1 210 ? 6.925 -1.587 12.993 1.00 96.38 210 TRP A C 1
ATOM 1560 O O . TRP A 1 210 ? 6.665 -2.446 12.148 1.00 96.38 210 TRP A O 1
ATOM 1570 N N . ARG A 1 211 ? 6.029 -0.654 13.315 1.00 97.00 211 ARG A N 1
ATOM 1571 C CA . ARG A 1 211 ? 4.720 -0.521 12.665 1.00 97.00 211 ARG A CA 1
ATOM 1572 C C . ARG A 1 211 ? 4.487 0.919 12.265 1.00 97.00 211 ARG A C 1
ATOM 1574 O O . ARG A 1 211 ? 4.585 1.811 13.104 1.00 97.00 211 ARG A O 1
ATOM 1581 N N . ALA A 1 212 ? 4.171 1.131 10.992 1.00 96.69 212 ALA A N 1
ATOM 1582 C CA . ALA A 1 212 ? 3.807 2.453 10.507 1.00 96.69 212 ALA A CA 1
ATOM 1583 C C . ALA A 1 212 ? 2.450 2.895 11.059 1.00 96.69 212 ALA A C 1
ATOM 1585 O O . ALA A 1 212 ? 1.564 2.072 11.327 1.00 96.69 212 ALA A O 1
ATOM 1586 N N . ILE A 1 213 ? 2.299 4.207 11.200 1.00 94.69 213 ILE A N 1
ATOM 1587 C CA . ILE A 1 213 ? 1.045 4.847 11.580 1.00 94.69 213 ILE A CA 1
ATOM 1588 C C . ILE A 1 213 ? 0.287 5.254 10.312 1.00 94.69 213 ILE A C 1
ATOM 1590 O O . ILE A 1 213 ? 0.856 5.820 9.382 1.00 94.69 213 ILE A O 1
ATOM 1594 N N . SER A 1 214 ? -1.014 4.978 10.281 1.00 92.56 214 SER A N 1
ATOM 1595 C CA . SER A 1 214 ? -1.942 5.502 9.277 1.00 92.56 214 SER A CA 1
ATOM 1596 C C . SER A 1 214 ? -3.207 5.973 9.980 1.00 92.56 214 SER A C 1
ATOM 1598 O O . SER A 1 214 ? -3.778 5.230 10.786 1.00 92.56 214 SER A O 1
ATOM 1600 N N . LYS A 1 215 ? -3.644 7.204 9.690 1.00 87.50 215 LYS A N 1
ATOM 1601 C CA . LYS A 1 215 ? -4.814 7.843 10.321 1.00 87.50 215 LYS A CA 1
ATOM 1602 C C . LYS A 1 215 ? -4.761 7.777 11.852 1.00 87.50 215 LYS A C 1
ATOM 1604 O O . LYS A 1 215 ? -5.682 7.281 12.505 1.00 87.50 215 LYS A O 1
ATOM 1609 N N . GLY A 1 216 ? -3.599 8.143 12.391 1.00 88.38 216 GLY A N 1
ATOM 1610 C CA . GLY A 1 216 ? -3.276 8.113 13.816 1.00 88.38 216 GLY A CA 1
ATOM 1611 C C . GLY A 1 216 ? -3.171 6.729 14.467 1.00 88.38 216 GLY A C 1
ATOM 1612 O O . GLY A 1 216 ? -2.944 6.652 15.665 1.00 88.38 216 GLY A O 1
ATOM 1613 N N . LYS A 1 217 ? -3.311 5.618 13.729 1.00 91.94 217 LYS A N 1
ATOM 1614 C CA . LYS A 1 217 ? -3.323 4.260 14.308 1.00 91.94 217 LYS A CA 1
ATOM 1615 C C . LYS A 1 217 ? -2.204 3.382 13.776 1.00 91.94 217 LYS A C 1
ATOM 1617 O O . LYS A 1 217 ? -1.858 3.449 12.598 1.00 91.94 217 LYS A O 1
ATOM 1622 N N . LEU A 1 218 ? -1.714 2.476 14.626 1.00 94.81 218 LEU A N 1
ATOM 1623 C CA . LEU A 1 218 ? -0.786 1.425 14.210 1.00 94.81 218 LEU A CA 1
ATOM 1624 C C . LEU A 1 218 ? -1.432 0.534 13.152 1.00 94.81 218 LEU A C 1
ATOM 1626 O O . LEU A 1 218 ? -2.515 -0.028 13.351 1.00 94.81 218 LEU A O 1
ATOM 1630 N N . VAL A 1 219 ? -0.746 0.382 12.024 1.00 96.31 219 VAL A N 1
ATOM 1631 C CA . VAL A 1 219 ? -1.209 -0.464 10.931 1.00 96.31 219 VAL A CA 1
ATOM 1632 C C . VAL A 1 219 ? -0.930 -1.937 11.270 1.00 96.31 219 VAL A C 1
ATOM 1634 O O . VAL A 1 219 ? 0.229 -2.321 11.422 1.00 96.31 219 VAL A O 1
ATOM 1637 N N . PRO A 1 220 ? -1.953 -2.812 11.345 1.00 95.62 220 PRO A N 1
ATOM 1638 C CA . PRO A 1 220 ? -1.740 -4.219 11.681 1.00 95.62 220 PRO A CA 1
ATOM 1639 C C . PRO A 1 220 ? -1.260 -5.009 10.460 1.00 95.62 220 PRO A C 1
ATOM 1641 O O . PRO A 1 220 ? -1.997 -5.131 9.474 1.00 95.62 220 PRO A O 1
ATOM 1644 N N . ALA A 1 221 ? -0.071 -5.613 10.538 1.00 96.88 221 ALA A N 1
ATOM 1645 C CA . ALA A 1 221 ? 0.554 -6.327 9.421 1.00 96.88 221 ALA A CA 1
ATOM 1646 C C . ALA A 1 221 ? -0.352 -7.434 8.844 1.00 96.88 221 ALA A C 1
ATOM 1648 O O . ALA A 1 221 ? -0.592 -7.475 7.635 1.00 96.88 221 ALA A O 1
ATOM 1649 N N . LYS A 1 222 ? -0.966 -8.277 9.692 1.00 95.81 222 LYS A N 1
ATOM 1650 C CA . LYS A 1 222 ? -1.891 -9.337 9.236 1.00 95.81 222 LYS A CA 1
ATOM 1651 C C . LYS A 1 222 ? -3.096 -8.801 8.457 1.00 95.81 222 LYS A C 1
ATOM 1653 O O . LYS A 1 222 ? -3.544 -9.442 7.505 1.00 95.81 222 LYS A O 1
ATOM 1658 N N . ARG A 1 223 ? -3.623 -7.623 8.822 1.00 96.19 223 ARG A N 1
ATOM 1659 C CA . ARG A 1 223 ? -4.743 -7.004 8.089 1.00 96.19 223 ARG A CA 1
ATOM 1660 C C . ARG A 1 223 ? -4.308 -6.534 6.709 1.00 96.19 223 ARG A C 1
ATOM 1662 O O . ARG A 1 223 ? -5.069 -6.698 5.757 1.00 96.19 223 ARG A O 1
ATOM 1669 N N . VAL A 1 224 ? -3.102 -5.978 6.595 1.00 97.69 224 VAL A N 1
ATOM 1670 C CA . VAL A 1 224 ? -2.541 -5.579 5.297 1.00 97.69 224 VAL A CA 1
ATOM 1671 C C . VAL A 1 224 ? -2.289 -6.806 4.425 1.00 97.69 224 VAL A C 1
ATOM 1673 O O . VAL A 1 224 ? -2.690 -6.815 3.266 1.00 97.69 224 VAL A O 1
ATOM 1676 N N . HIS A 1 225 ? -1.727 -7.874 4.991 1.00 96.81 225 HIS A N 1
ATOM 1677 C CA . HIS A 1 225 ? -1.539 -9.134 4.276 1.00 96.81 225 HIS A CA 1
ATOM 1678 C C . HIS A 1 225 ? -2.868 -9.699 3.748 1.00 96.81 225 HIS A C 1
ATOM 1680 O O . HIS A 1 225 ? -2.994 -9.972 2.557 1.00 96.81 225 HIS A O 1
ATOM 1686 N N . ALA A 1 226 ? -3.900 -9.799 4.594 1.00 97.31 226 ALA A N 1
ATOM 1687 C CA . ALA A 1 226 ? -5.223 -10.264 4.167 1.00 97.31 226 ALA A CA 1
ATOM 1688 C C . ALA A 1 226 ? -5.837 -9.373 3.070 1.00 97.31 226 ALA A C 1
ATOM 1690 O O . ALA A 1 226 ? -6.485 -9.872 2.148 1.00 97.31 226 ALA A O 1
ATOM 1691 N N . PHE A 1 227 ? -5.613 -8.057 3.145 1.00 97.50 227 PHE A N 1
ATOM 1692 C CA . PHE A 1 227 ? -6.008 -7.113 2.102 1.00 97.50 227 PHE A CA 1
ATOM 1693 C C . PHE A 1 227 ? -5.300 -7.394 0.768 1.00 97.50 227 PHE A C 1
ATOM 1695 O O . PHE A 1 227 ? -5.972 -7.437 -0.263 1.00 97.50 227 PHE A O 1
ATOM 1702 N N . LEU A 1 228 ? -3.988 -7.651 0.780 1.00 97.88 228 LEU A N 1
ATOM 1703 C CA . LEU A 1 228 ? -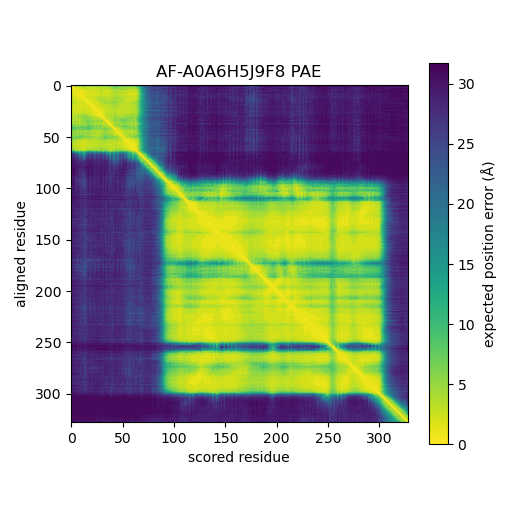3.221 -8.009 -0.418 1.00 97.88 228 LEU A CA 1
ATOM 1704 C C . LEU A 1 228 ? -3.667 -9.357 -0.999 1.00 97.88 228 LEU A C 1
ATOM 1706 O O . LEU A 1 228 ? -3.936 -9.433 -2.196 1.00 97.88 228 LEU A O 1
ATOM 1710 N N . CYS A 1 229 ? -3.847 -10.392 -0.171 1.00 96.69 229 CYS A N 1
ATOM 1711 C CA . CYS A 1 229 ? -4.375 -11.684 -0.626 1.00 96.69 229 CYS A CA 1
ATOM 1712 C C . CYS A 1 229 ? -5.736 -11.535 -1.304 1.00 96.69 229 CYS A C 1
ATOM 1714 O O . CYS A 1 229 ? -5.967 -12.111 -2.362 1.00 96.69 229 CYS A O 1
ATOM 1716 N N . LYS A 1 230 ? -6.632 -10.727 -0.727 1.00 97.19 230 LYS A N 1
ATOM 1717 C CA . LYS A 1 230 ? -7.945 -10.466 -1.320 1.00 97.19 230 LYS A CA 1
ATOM 1718 C C . LYS A 1 230 ? -7.844 -9.713 -2.648 1.00 97.19 230 LYS A C 1
ATOM 1720 O O . LYS A 1 230 ? -8.632 -9.979 -3.548 1.00 97.19 230 LYS A O 1
ATOM 1725 N N . ALA A 1 231 ? -6.928 -8.752 -2.753 1.00 97.12 231 ALA A N 1
ATOM 1726 C CA . ALA A 1 231 ? -6.804 -7.902 -3.932 1.00 97.12 231 ALA A CA 1
ATOM 1727 C C . ALA A 1 231 ? -6.142 -8.614 -5.123 1.00 97.12 231 ALA A C 1
ATOM 1729 O O . ALA A 1 231 ? -6.563 -8.405 -6.256 1.00 97.12 231 ALA A O 1
ATOM 1730 N N . TYR A 1 232 ? -5.126 -9.441 -4.869 1.00 96.62 232 TYR A N 1
ATOM 1731 C CA . TYR A 1 232 ? -4.356 -10.123 -5.913 1.00 96.62 232 TYR A CA 1
ATOM 1732 C C . TYR A 1 232 ? -4.788 -11.571 -6.161 1.00 96.62 232 TYR A C 1
ATOM 1734 O O . TYR A 1 232 ? -4.543 -12.104 -7.244 1.00 96.62 232 TYR A O 1
ATOM 1742 N N . GLY A 1 233 ? -5.399 -12.229 -5.173 1.00 95.31 233 GLY A N 1
ATOM 1743 C CA . GLY A 1 233 ? -5.718 -13.652 -5.238 1.00 95.31 233 GLY A CA 1
ATOM 1744 C C . GLY A 1 233 ? -4.477 -14.496 -5.536 1.00 95.31 233 GLY A C 1
ATOM 1745 O O . GLY A 1 233 ? -3.413 -14.297 -4.948 1.00 95.31 233 GLY A O 1
ATOM 1746 N N . VAL A 1 234 ? -4.609 -15.404 -6.502 1.00 93.56 234 VAL A N 1
ATOM 1747 C CA . VAL A 1 234 ? -3.525 -16.289 -6.966 1.00 93.56 234 VAL A CA 1
ATOM 1748 C C . VAL A 1 234 ? -2.331 -15.532 -7.558 1.00 93.56 234 VAL A C 1
ATOM 1750 O O . VAL A 1 234 ? -1.218 -16.049 -7.570 1.00 93.56 234 VAL A O 1
ATOM 1753 N N . ASN A 1 235 ? -2.529 -14.283 -7.990 1.00 95.94 235 ASN A N 1
ATOM 1754 C CA . ASN A 1 235 ? -1.491 -13.484 -8.635 1.00 95.94 235 ASN A CA 1
ATOM 1755 C C . ASN A 1 235 ? -0.599 -12.715 -7.646 1.00 95.94 235 ASN A C 1
ATOM 1757 O O . ASN A 1 235 ? 0.280 -11.973 -8.084 1.00 95.94 235 ASN A O 1
ATOM 1761 N N . LEU A 1 236 ? -0.780 -12.880 -6.326 1.00 96.12 236 LEU A N 1
ATOM 1762 C CA . LEU A 1 23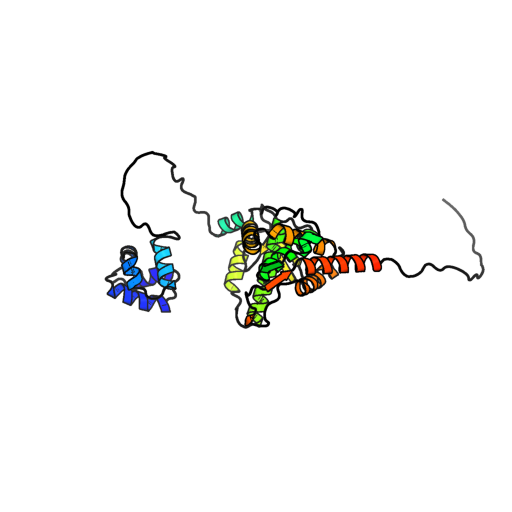6 ? 0.042 -12.183 -5.327 1.00 96.12 236 LEU A CA 1
ATOM 1763 C C . LEU A 1 236 ? 1.524 -12.565 -5.441 1.00 96.12 236 LEU A C 1
ATOM 1765 O O . LEU A 1 236 ? 2.380 -11.687 -5.419 1.00 96.12 236 LEU A O 1
ATOM 1769 N N . GLY A 1 237 ? 1.819 -13.859 -5.595 1.00 95.50 237 GLY A N 1
ATOM 1770 C CA . GLY A 1 237 ? 3.186 -14.360 -5.773 1.00 95.50 237 GLY A CA 1
ATOM 1771 C C . GLY A 1 237 ? 3.858 -13.790 -7.031 1.00 95.50 237 GLY A C 1
ATOM 1772 O O . GLY A 1 237 ? 4.905 -13.156 -6.905 1.00 95.50 237 GLY A O 1
ATOM 1773 N N . PRO A 1 238 ? 3.258 -13.946 -8.229 1.00 95.69 238 PRO A N 1
ATOM 1774 C CA . PRO A 1 238 ? 3.759 -13.345 -9.471 1.00 95.69 238 PRO A CA 1
ATOM 1775 C C . PRO A 1 238 ? 3.978 -11.825 -9.386 1.00 95.69 238 PRO A C 1
ATOM 1777 O O . PRO A 1 238 ? 5.036 -11.315 -9.764 1.00 95.69 238 PRO A O 1
ATOM 1780 N N . ALA A 1 239 ? 3.004 -11.089 -8.838 1.00 96.81 239 ALA A N 1
ATOM 1781 C CA . ALA A 1 239 ? 3.109 -9.641 -8.671 1.00 96.81 239 ALA A CA 1
ATOM 1782 C C . ALA A 1 239 ? 4.253 -9.261 -7.719 1.00 96.81 239 ALA A C 1
ATOM 1784 O O . ALA A 1 239 ? 5.060 -8.396 -8.052 1.00 96.81 239 ALA A O 1
ATOM 1785 N N . ARG A 1 240 ? 4.372 -9.937 -6.567 1.00 96.06 240 ARG A N 1
ATOM 1786 C CA . ARG A 1 240 ? 5.465 -9.705 -5.612 1.00 96.06 240 ARG A CA 1
ATOM 1787 C C . ARG A 1 240 ? 6.823 -9.994 -6.246 1.00 96.06 240 ARG A C 1
ATOM 1789 O O . ARG A 1 240 ? 7.717 -9.170 -6.127 1.00 96.06 240 ARG A O 1
ATOM 1796 N N . ALA A 1 241 ? 6.970 -11.127 -6.935 1.00 95.31 241 ALA A N 1
ATOM 1797 C CA . ALA A 1 241 ? 8.230 -11.526 -7.562 1.00 95.31 241 ALA A CA 1
ATOM 1798 C C . ALA A 1 241 ? 8.715 -10.489 -8.588 1.00 95.31 241 ALA A C 1
ATOM 1800 O O . ALA A 1 241 ? 9.863 -10.054 -8.529 1.00 95.31 241 ALA A O 1
ATOM 1801 N N . SER A 1 242 ? 7.824 -10.032 -9.473 1.00 96.50 242 SER A N 1
ATOM 1802 C CA . SER A 1 242 ? 8.162 -9.014 -10.477 1.00 96.50 242 SER A CA 1
ATOM 1803 C C . SER A 1 242 ? 8.502 -7.650 -9.863 1.00 96.50 242 SER A C 1
ATOM 1805 O O . SER A 1 242 ? 9.505 -7.043 -10.237 1.00 96.50 242 SER A O 1
ATOM 1807 N N . LEU A 1 243 ? 7.724 -7.183 -8.879 1.00 96.12 243 LEU A N 1
ATOM 1808 C CA . LEU A 1 243 ? 7.992 -5.921 -8.181 1.00 96.12 243 LEU A CA 1
ATOM 1809 C C . LEU A 1 243 ? 9.283 -5.988 -7.359 1.00 96.12 243 LEU A C 1
ATOM 1811 O O . LEU A 1 243 ? 10.063 -5.041 -7.375 1.00 96.12 243 LEU A O 1
ATOM 1815 N N . ARG A 1 244 ? 9.560 -7.115 -6.700 1.00 94.50 244 ARG A N 1
ATOM 1816 C CA . ARG A 1 244 ? 10.823 -7.352 -5.996 1.00 94.50 244 ARG A CA 1
ATOM 1817 C C . ARG A 1 244 ? 12.014 -7.290 -6.944 1.00 94.50 244 ARG A C 1
ATOM 1819 O O . ARG A 1 244 ? 13.008 -6.649 -6.620 1.00 94.50 244 ARG A O 1
ATOM 1826 N N . ALA A 1 245 ? 11.915 -7.927 -8.111 1.00 93.88 245 ALA A N 1
ATOM 1827 C CA . ALA A 1 245 ? 12.971 -7.893 -9.118 1.00 93.88 245 ALA A CA 1
ATOM 1828 C C . ALA A 1 245 ? 13.212 -6.465 -9.639 1.00 93.88 245 ALA A C 1
ATOM 1830 O O . ALA A 1 245 ? 14.361 -6.046 -9.768 1.00 93.88 245 ALA A O 1
ATOM 1831 N N . LEU A 1 246 ? 12.145 -5.688 -9.865 1.00 93.56 246 LEU A N 1
ATOM 1832 C CA . LEU A 1 246 ? 12.263 -4.270 -10.214 1.00 93.56 246 LEU A CA 1
ATOM 1833 C C . LEU A 1 246 ? 12.936 -3.464 -9.095 1.00 93.56 246 LEU A C 1
ATOM 1835 O O . LEU A 1 246 ? 13.852 -2.693 -9.369 1.00 93.56 246 LEU A O 1
ATOM 1839 N N . ALA A 1 247 ? 12.527 -3.659 -7.839 1.00 91.31 247 ALA A N 1
ATOM 1840 C CA . ALA A 1 247 ? 13.150 -2.996 -6.698 1.00 91.31 247 ALA A CA 1
ATOM 1841 C C . ALA A 1 247 ? 14.639 -3.360 -6.605 1.00 91.31 247 ALA A C 1
ATOM 1843 O O . ALA A 1 247 ? 15.472 -2.481 -6.401 1.00 91.31 247 ALA A O 1
ATOM 1844 N N . ALA A 1 248 ? 15.001 -4.633 -6.798 1.00 90.38 248 ALA A N 1
ATOM 1845 C CA . ALA A 1 248 ? 16.381 -5.126 -6.800 1.00 90.38 248 ALA A CA 1
ATOM 1846 C C . ALA A 1 248 ? 17.260 -4.468 -7.886 1.00 90.38 248 ALA A C 1
ATOM 1848 O O . ALA A 1 248 ? 18.439 -4.217 -7.642 1.00 90.38 248 ALA A O 1
ATOM 1849 N N . ALA A 1 249 ? 16.683 -4.104 -9.033 1.00 89.88 249 ALA A N 1
ATOM 1850 C CA . ALA A 1 249 ? 17.395 -3.419 -10.114 1.00 89.88 249 ALA A CA 1
ATOM 1851 C C . ALA A 1 249 ? 17.725 -1.940 -9.819 1.00 89.88 249 ALA A C 1
ATOM 1853 O O . ALA A 1 249 ? 18.542 -1.342 -10.517 1.00 89.88 249 ALA A O 1
ATOM 1854 N N . ILE A 1 250 ? 17.127 -1.329 -8.789 1.00 85.38 250 ILE A N 1
ATOM 1855 C CA . ILE A 1 250 ? 17.440 0.052 -8.395 1.00 85.38 250 ILE A CA 1
ATOM 1856 C C . ILE A 1 250 ? 18.820 0.091 -7.697 1.00 85.38 250 ILE A C 1
ATOM 1858 O O . ILE A 1 250 ? 19.061 -0.693 -6.775 1.00 85.38 250 ILE A O 1
ATOM 1862 N N . PRO A 1 251 ? 19.748 0.996 -8.058 1.00 76.19 251 PRO A N 1
ATOM 1863 C CA . PRO A 1 251 ? 21.015 1.155 -7.334 1.00 76.19 251 PRO A CA 1
ATOM 1864 C C . PRO A 1 251 ? 20.812 1.528 -5.851 1.00 76.19 251 PRO A C 1
ATOM 1866 O O . PRO A 1 251 ? 19.948 2.335 -5.533 1.00 76.19 251 PRO A O 1
ATOM 1869 N N . GLN A 1 252 ? 21.623 0.987 -4.930 1.00 67.94 252 GLN A N 1
ATOM 1870 C CA . GLN A 1 252 ? 21.480 1.183 -3.466 1.00 67.94 252 GLN A CA 1
ATOM 1871 C C . GLN A 1 252 ? 21.788 2.605 -2.940 1.00 67.94 252 GLN A C 1
ATOM 1873 O O . GLN A 1 252 ? 21.689 2.848 -1.740 1.00 67.94 252 GLN A O 1
ATOM 1878 N N . ARG A 1 253 ? 22.143 3.572 -3.794 1.00 66.31 253 ARG A N 1
ATOM 1879 C CA . ARG A 1 253 ? 22.415 4.953 -3.358 1.00 66.31 253 ARG A CA 1
ATOM 1880 C C . ARG A 1 253 ? 21.101 5.684 -3.017 1.00 66.31 253 ARG A C 1
ATOM 1882 O O . ARG A 1 253 ? 20.275 5.955 -3.887 1.00 66.31 253 ARG A O 1
ATOM 1889 N N . HIS A 1 254 ? 20.905 5.959 -1.723 1.00 53.59 254 HIS A N 1
ATOM 1890 C CA . HIS A 1 254 ? 19.621 6.278 -1.072 1.00 53.59 254 HIS A CA 1
ATOM 1891 C C . HIS A 1 254 ? 18.777 7.405 -1.706 1.00 53.59 254 HIS A C 1
ATOM 1893 O O . HIS A 1 254 ? 17.569 7.243 -1.846 1.00 53.59 254 HIS A O 1
ATOM 1899 N N . VAL A 1 255 ? 19.367 8.523 -2.135 1.00 46.72 255 VAL A N 1
ATOM 1900 C CA . VAL A 1 255 ? 18.598 9.720 -2.550 1.00 46.72 255 VAL A CA 1
ATOM 1901 C C . VAL A 1 255 ? 17.898 9.548 -3.906 1.00 46.72 255 VAL A C 1
ATOM 1903 O O . VAL A 1 255 ? 16.798 10.054 -4.118 1.00 46.72 255 VAL A O 1
ATOM 1906 N N . GLU A 1 256 ? 18.463 8.749 -4.815 1.00 49.59 256 GLU A N 1
ATOM 1907 C CA . GLU A 1 256 ? 17.798 8.428 -6.085 1.00 49.59 256 GLU A CA 1
ATOM 1908 C C . GLU A 1 256 ? 16.655 7.422 -5.911 1.00 49.59 256 GLU A C 1
ATOM 1910 O O . GLU A 1 256 ? 15.796 7.325 -6.786 1.00 49.59 256 GLU A O 1
ATOM 1915 N N . THR A 1 257 ? 16.608 6.695 -4.791 1.00 55.59 257 THR A N 1
ATOM 1916 C CA . THR A 1 257 ? 15.619 5.636 -4.570 1.00 55.59 257 THR A CA 1
ATOM 1917 C C . THR A 1 257 ? 14.229 6.219 -4.325 1.00 55.59 257 THR A C 1
ATOM 1919 O O . THR A 1 257 ? 13.289 5.755 -4.959 1.00 55.59 257 THR A O 1
ATOM 1922 N N . SER A 1 258 ? 14.059 7.267 -3.512 1.00 55.97 258 SER A N 1
ATOM 1923 C CA . SER A 1 258 ? 12.717 7.782 -3.175 1.00 55.97 258 SER A CA 1
ATOM 1924 C C . SER A 1 258 ? 11.974 8.404 -4.373 1.00 55.97 258 SER A C 1
ATOM 1926 O O . SER A 1 258 ? 10.839 8.011 -4.654 1.00 55.97 258 SER A O 1
ATOM 1928 N N . ILE A 1 259 ? 12.613 9.288 -5.154 1.00 64.38 259 ILE A N 1
ATOM 1929 C CA . ILE A 1 259 ? 11.972 9.909 -6.334 1.00 64.38 259 ILE A CA 1
ATOM 1930 C C . ILE A 1 259 ? 11.801 8.897 -7.473 1.00 64.38 259 ILE A C 1
ATOM 1932 O O . ILE A 1 259 ? 10.707 8.778 -8.031 1.00 64.38 259 ILE A O 1
ATOM 1936 N N . ARG A 1 260 ? 12.844 8.119 -7.813 1.00 78.00 260 ARG A N 1
ATOM 1937 C CA . ARG A 1 260 ? 12.733 7.134 -8.906 1.00 78.00 260 ARG A CA 1
ATOM 1938 C C . ARG A 1 260 ? 11.688 6.072 -8.607 1.00 78.00 260 ARG A C 1
ATOM 1940 O O . ARG A 1 260 ? 10.995 5.644 -9.521 1.00 78.00 260 ARG A O 1
ATOM 1947 N N . THR A 1 261 ? 11.528 5.682 -7.347 1.00 83.88 261 THR A N 1
ATOM 1948 C CA . THR A 1 261 ? 10.513 4.707 -6.941 1.00 83.88 261 THR A CA 1
ATOM 1949 C C . THR A 1 261 ? 9.098 5.184 -7.276 1.00 83.88 261 THR A C 1
ATOM 1951 O O . THR A 1 261 ? 8.290 4.395 -7.775 1.00 83.88 261 THR A O 1
ATOM 1954 N N . MET A 1 262 ? 8.795 6.468 -7.055 1.00 88.06 262 MET A N 1
ATOM 1955 C CA . MET A 1 262 ? 7.501 7.036 -7.440 1.00 88.06 262 MET A CA 1
ATOM 1956 C C . MET A 1 262 ? 7.340 7.120 -8.956 1.00 88.06 262 MET A C 1
ATOM 1958 O O . MET A 1 262 ? 6.298 6.719 -9.471 1.00 88.06 262 MET A O 1
ATOM 1962 N N . VAL A 1 263 ? 8.373 7.558 -9.679 1.00 89.00 263 VAL A N 1
ATOM 1963 C CA . VAL A 1 263 ? 8.355 7.639 -11.153 1.00 89.00 263 VAL A CA 1
ATOM 1964 C C . VAL A 1 263 ? 8.138 6.261 -11.796 1.00 89.00 263 VAL A C 1
ATOM 1966 O O . VAL A 1 263 ? 7.321 6.112 -12.710 1.00 89.00 263 VAL A O 1
ATOM 1969 N N . LEU A 1 264 ? 8.809 5.224 -11.286 1.00 92.50 264 LEU A N 1
ATOM 1970 C CA . LEU A 1 264 ? 8.609 3.843 -11.728 1.00 92.50 264 LEU A CA 1
ATOM 1971 C C . LEU A 1 264 ? 7.167 3.400 -11.488 1.00 92.50 264 LEU A C 1
ATOM 1973 O O . LEU A 1 264 ? 6.524 2.887 -12.405 1.00 92.50 264 LEU A O 1
ATOM 1977 N N . TYR A 1 265 ? 6.627 3.667 -10.295 1.00 94.56 265 TYR A N 1
ATOM 1978 C CA . TYR A 1 265 ? 5.230 3.366 -9.995 1.00 94.56 265 TYR A CA 1
ATOM 1979 C C . TYR A 1 265 ? 4.267 4.035 -10.977 1.00 94.56 265 TYR A C 1
ATOM 1981 O O . TYR A 1 265 ? 3.332 3.393 -11.455 1.00 94.56 265 TYR A O 1
ATOM 1989 N N . GLU A 1 266 ? 4.483 5.304 -11.326 1.00 94.00 266 GLU A N 1
ATOM 1990 C CA . GLU A 1 266 ? 3.629 5.997 -12.293 1.00 94.00 266 GLU A CA 1
ATOM 1991 C C . GLU A 1 266 ? 3.612 5.332 -13.672 1.00 94.00 266 GLU A C 1
ATOM 1993 O O . GLU A 1 266 ? 2.590 5.402 -14.361 1.00 94.00 266 GLU A O 1
ATOM 1998 N N . SER A 1 267 ? 4.709 4.661 -14.027 1.00 94.94 267 SER A N 1
ATOM 1999 C CA . SER A 1 267 ? 4.913 4.008 -15.320 1.00 94.94 267 SER A CA 1
ATOM 200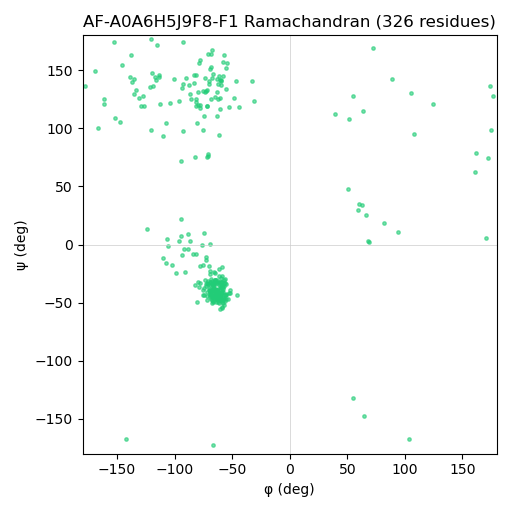0 C C . SER A 1 267 ? 4.211 2.649 -15.428 1.00 94.94 267 SER A C 1
ATOM 2002 O O . SER A 1 267 ? 3.752 2.294 -16.511 1.00 94.94 267 SER A O 1
ATOM 2004 N N . PHE A 1 268 ? 4.079 1.893 -14.329 1.00 96.44 268 PHE A N 1
ATOM 2005 C CA . PHE A 1 268 ? 3.428 0.570 -14.346 1.00 96.44 268 PHE A CA 1
ATOM 2006 C C . PHE A 1 268 ? 2.066 0.510 -13.640 1.00 96.44 268 PHE A C 1
ATOM 2008 O O . PHE A 1 268 ? 1.371 -0.505 -13.750 1.00 96.44 268 PHE A O 1
ATOM 2015 N N . ARG A 1 269 ? 1.670 1.544 -12.881 1.00 95.56 269 ARG A N 1
ATOM 2016 C CA . ARG A 1 269 ? 0.417 1.533 -12.105 1.00 95.56 269 ARG A CA 1
ATOM 2017 C C . ARG A 1 269 ? -0.806 1.240 -12.986 1.00 95.56 269 ARG A C 1
ATOM 2019 O O . ARG A 1 269 ? -0.841 1.655 -14.145 1.00 95.56 269 ARG A O 1
ATOM 2026 N N . PRO A 1 270 ? -1.875 0.649 -12.417 1.00 96.31 270 PRO A N 1
ATOM 2027 C CA . PRO A 1 270 ? -3.129 0.444 -13.130 1.00 96.31 270 PRO A CA 1
ATOM 2028 C C . PRO A 1 270 ? -3.629 1.706 -13.851 1.00 96.31 270 PRO A C 1
ATOM 2030 O O . PRO A 1 270 ? -3.807 2.773 -13.237 1.00 96.31 270 PRO A O 1
ATOM 2033 N N . ALA A 1 271 ? -3.885 1.582 -15.153 1.00 90.56 271 ALA A N 1
ATOM 2034 C CA . ALA A 1 271 ? -4.458 2.655 -15.961 1.00 90.56 271 ALA A CA 1
ATOM 2035 C C . ALA A 1 271 ? -5.941 2.853 -15.604 1.00 90.56 271 ALA A C 1
ATOM 2037 O O . ALA A 1 271 ? -6.746 1.937 -15.748 1.00 90.56 271 ALA A O 1
ATOM 2038 N N . VAL A 1 272 ? -6.301 4.050 -15.134 1.00 92.19 272 VAL A N 1
ATOM 2039 C CA . VAL A 1 272 ? -7.687 4.459 -14.844 1.00 92.19 272 VAL A CA 1
ATOM 2040 C C . VAL A 1 272 ? -7.912 5.885 -15.343 1.00 92.19 272 VAL A C 1
ATOM 2042 O O . VAL A 1 272 ? -6.943 6.611 -15.588 1.00 92.19 272 VAL A O 1
ATOM 2045 N N . ALA A 1 273 ? -9.180 6.286 -15.474 1.00 89.50 273 ALA A N 1
ATOM 2046 C CA . ALA A 1 273 ? -9.565 7.628 -15.902 1.00 89.50 273 ALA A CA 1
ATOM 2047 C C . ALA A 1 273 ? -8.927 8.736 -15.038 1.00 89.50 273 ALA A C 1
ATOM 2049 O O . ALA A 1 273 ? -8.549 8.529 -13.882 1.00 89.50 273 ALA A O 1
ATOM 2050 N N . ARG A 1 274 ? -8.791 9.941 -15.599 1.00 88.12 274 ARG A N 1
ATOM 2051 C CA . ARG A 1 274 ? -8.279 11.099 -14.852 1.00 88.12 274 ARG A CA 1
ATOM 2052 C C . ARG A 1 274 ? -9.359 11.689 -13.937 1.00 88.12 274 ARG A C 1
ATOM 2054 O O . ARG A 1 274 ? -10.555 11.496 -14.142 1.00 88.12 274 ARG A O 1
ATOM 2061 N N . GLY A 1 275 ? -8.917 12.432 -12.922 1.00 88.69 275 GLY A N 1
ATOM 2062 C CA . GLY A 1 275 ? -9.803 13.152 -12.004 1.00 88.69 275 GLY A CA 1
ATOM 2063 C C . GLY A 1 275 ? -10.696 12.235 -11.162 1.00 88.69 275 GLY A C 1
ATOM 2064 O O . GLY A 1 275 ? -10.304 11.122 -10.807 1.00 88.69 275 GLY A O 1
ATOM 2065 N N . LYS A 1 276 ? -11.903 12.720 -10.842 1.00 89.00 276 LYS A N 1
ATOM 2066 C CA . LYS A 1 276 ? -12.883 12.009 -10.001 1.00 89.00 276 LYS A CA 1
ATOM 2067 C C . LYS A 1 276 ? -13.334 10.676 -10.612 1.00 89.00 276 LYS A C 1
ATOM 2069 O O . LYS A 1 276 ? -13.557 9.727 -9.874 1.00 89.00 276 LYS A O 1
ATOM 2074 N N . ALA A 1 277 ? -13.399 10.573 -11.942 1.00 90.06 277 ALA A N 1
ATOM 2075 C CA . ALA A 1 277 ? -13.880 9.374 -12.635 1.00 90.06 277 ALA A CA 1
ATOM 2076 C C . ALA A 1 277 ? -12.990 8.134 -12.421 1.00 90.06 277 ALA A C 1
ATOM 2078 O O . ALA A 1 277 ? -13.490 7.014 -12.415 1.00 90.06 277 ALA A O 1
ATOM 2079 N N . GLY A 1 278 ? -11.678 8.310 -12.229 1.00 88.75 278 GLY A N 1
ATOM 2080 C CA . GLY A 1 278 ? -10.767 7.199 -11.923 1.00 88.75 278 GLY A CA 1
ATOM 2081 C C . GLY A 1 278 ? -10.568 6.938 -10.435 1.00 88.75 278 GLY A C 1
ATOM 2082 O O . GLY A 1 278 ? -9.861 5.997 -10.069 1.00 88.75 278 GLY A O 1
ATOM 2083 N N . TRP A 1 279 ? -11.154 7.761 -9.565 1.00 90.81 279 TRP A N 1
ATOM 2084 C CA . TRP A 1 279 ? -11.010 7.606 -8.125 1.00 90.81 279 TRP A CA 1
ATOM 2085 C C . TRP A 1 279 ? -11.594 6.265 -7.668 1.00 90.81 279 TRP A C 1
ATOM 2087 O O . TRP A 1 279 ? -12.738 5.928 -7.970 1.00 90.81 279 TRP A O 1
ATOM 2097 N N . GLY A 1 280 ? -10.783 5.466 -6.971 1.00 90.81 280 GLY A N 1
ATOM 2098 C CA . GLY A 1 280 ? -11.186 4.146 -6.477 1.00 90.81 280 GLY A CA 1
ATOM 2099 C C . GLY A 1 280 ? -11.407 3.070 -7.551 1.00 90.81 280 GLY A C 1
ATOM 2100 O O . GLY A 1 280 ? -11.754 1.942 -7.198 1.00 90.81 280 GLY A O 1
ATOM 2101 N N . GLN A 1 281 ? -11.190 3.370 -8.835 1.00 95.50 281 GLN A N 1
ATOM 2102 C CA . GLN A 1 281 ? -11.413 2.414 -9.918 1.00 95.50 281 GLN A CA 1
ATOM 2103 C C . GLN A 1 281 ? -10.269 1.403 -10.053 1.00 95.50 281 GLN A C 1
ATOM 2105 O O . GLN A 1 281 ? -9.129 1.646 -9.647 1.00 95.50 281 GLN A O 1
ATOM 2110 N N . SER A 1 282 ? -10.592 0.250 -10.641 1.00 95.69 282 SER A N 1
ATOM 2111 C CA . SER A 1 282 ? -9.599 -0.757 -11.022 1.00 95.69 282 SER A CA 1
ATOM 2112 C C . SER A 1 282 ? -9.150 -0.539 -12.458 1.00 95.69 282 SER A C 1
ATOM 2114 O O . SER A 1 282 ? -9.972 -0.285 -13.336 1.00 95.69 282 SER A O 1
ATOM 2116 N N . GLY A 1 283 ? -7.850 -0.668 -12.685 1.00 96.38 283 GLY A N 1
ATOM 2117 C CA . GLY A 1 283 ? -7.229 -0.599 -14.001 1.00 96.38 283 GLY A CA 1
ATOM 2118 C C . GLY A 1 283 ? -6.488 -1.887 -14.324 1.00 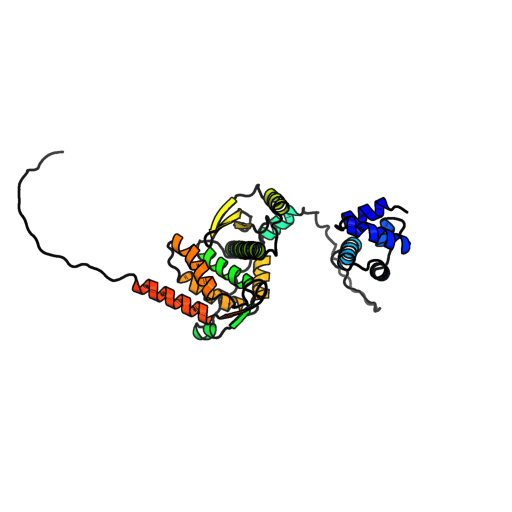96.38 283 GLY A C 1
ATOM 2119 O O . GLY A 1 283 ? -6.395 -2.784 -13.485 1.00 96.38 283 GLY A O 1
ATOM 2120 N N . MET A 1 284 ? -5.937 -1.966 -15.532 1.00 97.62 284 MET A N 1
ATOM 2121 C CA . MET A 1 284 ? -5.078 -3.088 -15.903 1.00 97.62 284 MET A CA 1
ATOM 2122 C C . MET A 1 284 ? -3.658 -2.873 -15.375 1.00 97.62 284 MET A C 1
ATOM 2124 O O . MET A 1 284 ? -3.032 -1.868 -15.712 1.00 97.62 284 MET A O 1
ATOM 2128 N N . PHE A 1 285 ? -3.162 -3.811 -14.569 1.00 97.81 285 PHE A N 1
ATOM 2129 C CA . PHE A 1 285 ? -1.768 -3.916 -14.140 1.00 97.81 285 PHE A CA 1
ATOM 2130 C C . PHE A 1 285 ? -1.089 -5.042 -14.919 1.00 97.81 285 PHE A C 1
ATOM 2132 O O . PHE A 1 285 ? -1.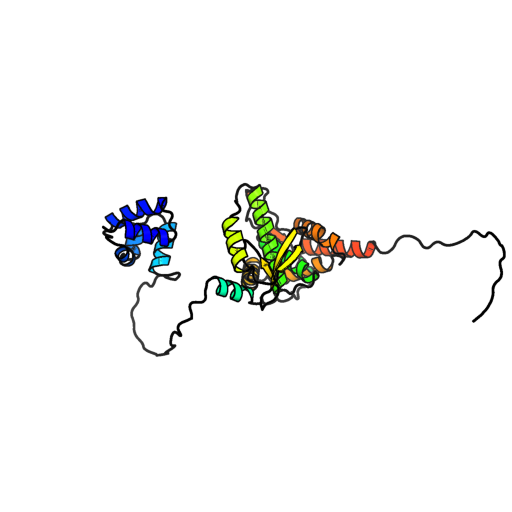552 -6.182 -14.887 1.00 97.81 285 PHE A O 1
ATOM 2139 N N . ARG A 1 286 ? -0.009 -4.717 -15.634 1.00 98.12 286 ARG A N 1
ATOM 2140 C CA . ARG A 1 286 ? 0.703 -5.657 -16.509 1.00 98.12 286 ARG A CA 1
ATOM 2141 C C . ARG A 1 286 ? 2.085 -5.945 -15.957 1.00 98.12 286 ARG A C 1
ATOM 2143 O O . ARG A 1 286 ? 2.903 -5.030 -15.853 1.00 98.12 286 ARG A O 1
ATOM 2150 N N . ILE A 1 287 ? 2.365 -7.214 -15.672 1.00 97.50 287 ILE A N 1
ATOM 2151 C CA . ILE A 1 287 ? 3.688 -7.620 -15.190 1.00 97.50 287 ILE A CA 1
ATOM 2152 C C . ILE A 1 287 ? 4.758 -7.404 -16.272 1.00 97.50 287 ILE A C 1
ATOM 2154 O O . ILE A 1 287 ? 5.856 -6.962 -15.948 1.00 97.50 287 ILE A O 1
ATOM 2158 N N . ALA A 1 288 ? 4.425 -7.564 -17.559 1.00 97.94 288 ALA A N 1
ATOM 2159 C CA . ALA A 1 288 ? 5.333 -7.234 -18.664 1.00 97.94 288 ALA A CA 1
ATOM 2160 C C . ALA A 1 288 ? 5.917 -5.811 -18.580 1.00 97.94 288 ALA A C 1
ATOM 2162 O O . ALA A 1 288 ? 7.095 -5.607 -18.864 1.00 97.94 288 ALA A O 1
ATOM 2163 N N . THR A 1 289 ? 5.120 -4.819 -18.161 1.00 98.00 289 THR A N 1
ATOM 2164 C CA . THR A 1 289 ? 5.597 -3.435 -18.008 1.00 98.00 289 THR A CA 1
ATOM 2165 C C . THR A 1 289 ? 6.625 -3.319 -16.883 1.00 98.00 289 THR A C 1
ATOM 2167 O O . THR A 1 289 ? 7.621 -2.620 -17.041 1.00 98.00 289 THR A O 1
ATOM 2170 N N . VAL A 1 290 ? 6.421 -4.037 -15.775 1.00 97.44 290 VAL A N 1
ATOM 2171 C CA . VAL A 1 290 ? 7.358 -4.081 -14.639 1.00 97.44 290 VAL A CA 1
ATOM 2172 C C . VAL A 1 290 ? 8.687 -4.717 -15.055 1.00 97.44 290 VAL A C 1
ATOM 2174 O O . VAL A 1 290 ? 9.744 -4.162 -14.764 1.00 97.44 290 VAL A O 1
ATOM 2177 N N . LEU A 1 291 ? 8.639 -5.841 -15.776 1.00 97.12 291 LEU A N 1
ATOM 2178 C CA . LEU A 1 291 ? 9.836 -6.538 -16.260 1.00 97.12 291 LEU A CA 1
ATOM 2179 C C . LEU A 1 291 ? 10.624 -5.684 -17.261 1.00 97.12 291 LEU A C 1
ATOM 2181 O O . LEU A 1 291 ? 11.836 -5.550 -17.132 1.00 97.12 291 LEU A O 1
ATOM 2185 N N . LYS A 1 292 ? 9.935 -5.007 -18.188 1.00 97.25 292 LYS A N 1
ATOM 2186 C CA . LYS A 1 292 ? 10.578 -4.077 -19.125 1.00 97.25 292 LYS A CA 1
ATOM 2187 C C . LYS A 1 292 ? 11.337 -2.958 -18.398 1.00 97.25 292 LYS A C 1
ATOM 2189 O O . LYS A 1 292 ? 12.488 -2.690 -18.733 1.00 97.25 292 LYS A O 1
ATOM 2194 N N . LEU A 1 293 ? 10.717 -2.337 -17.388 1.00 95.12 293 LEU A N 1
ATOM 2195 C CA . LEU A 1 293 ? 11.357 -1.291 -16.578 1.00 95.12 293 LEU A CA 1
ATOM 2196 C C . LEU A 1 293 ? 12.572 -1.827 -15.808 1.00 95.12 293 LEU A C 1
ATOM 2198 O O . LEU A 1 293 ? 13.593 -1.148 -15.717 1.00 95.12 293 LEU A O 1
ATOM 2202 N N . ARG A 1 294 ? 12.488 -3.054 -15.278 1.00 94.31 294 ARG A N 1
ATOM 2203 C CA . ARG A 1 294 ? 13.615 -3.726 -14.614 1.00 94.31 294 ARG A CA 1
ATOM 2204 C C . ARG A 1 294 ? 14.789 -3.870 -15.581 1.00 94.31 294 ARG A C 1
ATOM 2206 O O . ARG A 1 294 ? 15.902 -3.480 -15.240 1.00 94.31 294 ARG A O 1
ATOM 2213 N N . ASP A 1 295 ? 14.541 -4.383 -16.781 1.00 94.69 295 ASP A N 1
ATOM 2214 C CA . ASP A 1 295 ? 15.591 -4.625 -17.776 1.00 94.69 295 ASP A CA 1
ATOM 2215 C C . ASP A 1 295 ? 16.219 -3.314 -18.275 1.00 94.69 295 ASP A C 1
ATOM 2217 O O . ASP A 1 295 ? 17.420 -3.250 -18.543 1.00 94.69 295 ASP A O 1
ATOM 2221 N N . GLU A 1 296 ? 15.427 -2.242 -18.367 1.00 92.44 296 GLU A N 1
ATOM 2222 C CA . GLU A 1 296 ? 15.917 -0.890 -18.645 1.00 92.44 296 GLU A CA 1
ATOM 2223 C C . GLU A 1 296 ? 16.856 -0.370 -17.556 1.00 92.44 296 GLU A C 1
ATOM 2225 O O . GLU A 1 296 ? 17.934 0.129 -17.888 1.00 92.44 296 GLU A O 1
ATOM 2230 N N . LEU A 1 297 ? 16.504 -0.541 -16.280 1.00 88.00 297 LEU A N 1
ATOM 2231 C CA . LEU A 1 297 ? 17.371 -0.154 -15.164 1.00 88.00 297 LEU A CA 1
ATOM 2232 C C . LEU A 1 297 ? 18.670 -0.962 -15.137 1.00 88.00 297 LEU A C 1
ATOM 2234 O O . LEU A 1 297 ? 19.741 -0.383 -14.960 1.00 88.00 297 LEU A O 1
ATOM 2238 N N . VAL A 1 298 ? 18.595 -2.279 -15.358 1.00 87.81 298 VAL A N 1
ATOM 2239 C CA . VAL A 1 298 ? 19.786 -3.141 -15.422 1.00 87.81 298 VAL A CA 1
ATOM 2240 C C . VAL A 1 298 ? 20.709 -2.682 -16.550 1.00 87.81 298 VAL A C 1
ATOM 2242 O O . VAL A 1 298 ? 21.904 -2.499 -16.328 1.00 87.81 298 VAL A O 1
ATOM 2245 N N . ARG A 1 299 ? 20.166 -2.402 -17.741 1.00 88.50 299 ARG A N 1
ATOM 2246 C CA . ARG A 1 299 ? 20.955 -1.910 -18.881 1.00 88.50 299 ARG A CA 1
ATOM 2247 C C . ARG A 1 299 ? 21.626 -0.566 -18.591 1.00 88.50 299 ARG A C 1
ATOM 2249 O O . ARG A 1 299 ? 22.792 -0.387 -18.928 1.00 88.50 299 ARG A O 1
ATOM 2256 N N . GLN A 1 300 ? 20.914 0.360 -17.949 1.00 81.00 300 GLN A N 1
ATOM 2257 C CA . GLN A 1 300 ? 21.463 1.662 -17.549 1.00 81.00 300 GLN A CA 1
ATOM 2258 C C . GLN A 1 300 ? 22.550 1.528 -16.471 1.00 81.00 300 GLN A C 1
ATOM 2260 O O . GLN A 1 300 ? 23.528 2.270 -16.494 1.00 81.00 300 GLN A O 1
ATOM 2265 N N . GLY A 1 301 ? 22.410 0.567 -15.553 1.00 69.19 301 GLY A N 1
ATOM 2266 C CA . GLY A 1 301 ? 23.418 0.262 -14.535 1.00 69.19 301 GLY A CA 1
ATOM 2267 C C . GLY A 1 301 ? 24.694 -0.367 -15.102 1.00 69.19 301 GLY A C 1
ATOM 2268 O O . GLY A 1 301 ? 25.780 -0.062 -14.619 1.00 69.19 301 GLY A O 1
ATOM 2269 N N . VAL A 1 302 ? 24.578 -1.194 -16.146 1.00 57.25 302 VAL A N 1
ATOM 2270 C CA . VAL A 1 302 ? 25.721 -1.829 -16.832 1.00 57.25 302 VAL A CA 1
ATOM 2271 C C . VAL A 1 302 ? 26.439 -0.849 -17.775 1.00 57.25 302 VAL A C 1
ATOM 2273 O O . VAL A 1 302 ? 27.658 -0.906 -17.901 1.00 57.25 302 VAL A O 1
ATOM 2276 N N . GLY A 1 303 ? 25.717 0.090 -18.400 1.00 42.81 303 GLY A N 1
ATOM 2277 C CA . GLY A 1 303 ? 26.280 1.066 -19.347 1.00 42.81 303 GLY A CA 1
ATOM 2278 C C . GLY A 1 303 ? 26.908 2.327 -18.732 1.00 42.81 303 GLY A C 1
ATOM 2279 O O . GLY A 1 303 ? 27.517 3.105 -19.456 1.00 42.81 303 GLY A O 1
ATOM 2280 N N . GLY A 1 304 ? 26.768 2.554 -17.421 1.00 40.78 304 GLY A N 1
ATOM 2281 C CA . GLY A 1 304 ? 27.286 3.748 -16.730 1.00 40.78 304 GLY A CA 1
ATOM 2282 C C . GLY A 1 304 ? 28.648 3.573 -16.044 1.00 40.78 304 GLY A C 1
ATOM 2283 O O . GLY A 1 304 ? 29.092 4.486 -15.355 1.00 40.78 304 GLY A O 1
ATOM 2284 N N . GLY A 1 305 ? 29.279 2.400 -16.179 1.00 40.34 305 GLY A N 1
ATOM 2285 C CA . GLY A 1 305 ? 30.513 2.031 -15.471 1.00 40.34 305 GLY A CA 1
ATOM 2286 C C . GLY A 1 305 ? 31.796 2.010 -16.311 1.00 40.34 305 GLY A C 1
ATOM 2287 O O . GLY A 1 305 ? 32.833 1.620 -15.786 1.00 40.34 305 GLY A O 1
ATOM 2288 N N . GLY A 1 306 ? 31.765 2.400 -17.588 1.00 38.91 306 GLY A N 1
ATOM 2289 C CA . GLY A 1 306 ? 32.954 2.359 -18.445 1.00 38.91 306 GLY A CA 1
ATOM 2290 C C . GLY A 1 306 ? 32.924 3.415 -19.542 1.00 38.91 306 GLY A C 1
ATOM 2291 O O . GLY A 1 306 ? 32.156 3.287 -20.489 1.00 38.91 306 GLY A O 1
ATOM 2292 N N . GLY A 1 307 ? 33.770 4.443 -19.422 1.00 35.38 307 GLY A N 1
ATOM 2293 C CA . GLY A 1 307 ? 33.987 5.409 -20.501 1.00 35.38 307 GLY A CA 1
ATOM 2294 C C . GLY A 1 307 ? 34.627 6.734 -20.085 1.00 35.38 307 GLY A C 1
ATOM 2295 O O . GLY A 1 307 ? 33.930 7.740 -20.018 1.00 35.38 307 GLY A O 1
ATOM 2296 N N . GLY A 1 308 ? 35.952 6.728 -19.890 1.00 34.50 308 GLY A N 1
ATOM 2297 C CA . GLY A 1 308 ? 36.830 7.899 -20.053 1.00 34.50 308 GLY A CA 1
ATOM 2298 C C . GLY A 1 308 ? 37.674 8.249 -18.819 1.00 34.50 308 GLY A C 1
ATOM 2299 O O . GLY A 1 308 ? 37.126 8.543 -17.768 1.00 34.50 308 GLY A O 1
ATOM 2300 N N . ALA A 1 309 ? 39.002 8.285 -18.846 1.00 36.81 309 ALA A N 1
ATOM 2301 C CA . ALA A 1 309 ? 39.994 7.882 -19.834 1.00 36.81 309 ALA A CA 1
ATOM 2302 C C . ALA A 1 309 ? 41.316 7.762 -19.056 1.00 36.81 309 ALA A C 1
ATOM 2304 O O . ALA A 1 309 ? 41.714 8.693 -18.356 1.00 36.81 309 ALA A O 1
ATOM 2305 N N . CYS A 1 310 ? 41.966 6.609 -19.142 1.00 38.94 310 CYS A N 1
ATOM 2306 C CA . CYS A 1 310 ? 43.391 6.488 -18.902 1.00 38.94 310 CYS A CA 1
ATOM 2307 C C . CYS A 1 310 ? 44.071 6.638 -20.263 1.00 38.94 310 CYS A C 1
ATOM 2309 O O . CYS A 1 310 ? 44.121 5.680 -21.023 1.00 38.94 310 CYS A O 1
ATOM 2311 N N . ASP A 1 311 ? 44.555 7.840 -20.555 1.00 37.84 311 ASP A N 1
ATOM 2312 C CA . ASP A 1 311 ? 45.637 8.056 -21.510 1.00 37.84 311 ASP A CA 1
ATOM 2313 C C . ASP A 1 311 ? 46.701 8.872 -20.787 1.00 37.84 311 ASP A C 1
ATOM 2315 O O . ASP A 1 311 ? 46.436 9.946 -20.241 1.00 37.84 311 ASP A O 1
ATOM 2319 N N . GLY A 1 312 ? 47.877 8.268 -20.685 1.00 38.91 312 GLY A N 1
ATOM 2320 C CA . GLY A 1 312 ? 49.053 8.877 -20.103 1.00 38.91 312 GLY A CA 1
ATOM 2321 C C . GLY A 1 312 ? 49.922 9.569 -21.146 1.00 38.91 312 GLY A C 1
ATOM 2322 O O . GLY A 1 312 ? 49.742 9.407 -22.349 1.00 38.91 312 GLY A O 1
ATOM 2323 N N . ASP A 1 313 ? 50.935 10.220 -20.583 1.00 36.16 313 ASP A N 1
ATOM 2324 C CA . ASP A 1 313 ? 52.290 10.395 -21.109 1.00 36.16 313 ASP A CA 1
ATOM 2325 C C . ASP A 1 313 ? 52.702 11.764 -21.683 1.00 36.16 313 ASP A C 1
ATOM 2327 O O . ASP A 1 313 ? 52.053 12.344 -22.550 1.00 36.16 313 ASP A O 1
ATOM 2331 N N . GLY A 1 314 ? 53.868 12.214 -21.192 1.00 35.78 314 GLY A N 1
ATOM 2332 C CA . GLY A 1 314 ? 54.823 13.050 -21.923 1.00 35.78 314 GLY A CA 1
ATOM 2333 C C . GLY A 1 314 ? 54.951 14.524 -21.521 1.00 35.78 314 GLY A C 1
ATOM 2334 O O . GLY A 1 314 ? 54.271 15.375 -22.087 1.00 35.78 314 GLY A O 1
ATOM 2335 N N . GLY A 1 315 ? 55.917 14.865 -20.651 1.00 30.84 315 GLY A N 1
ATOM 2336 C CA . GLY A 1 315 ? 56.377 16.256 -20.517 1.00 30.84 315 GLY A CA 1
ATOM 2337 C C . GLY A 1 315 ? 57.340 16.565 -19.365 1.00 30.84 315 GLY A C 1
ATOM 2338 O O . GLY A 1 315 ? 56.945 17.203 -18.394 1.00 30.84 315 GLY A O 1
ATOM 2339 N N . ASP A 1 316 ? 58.603 16.155 -19.502 1.00 40.09 316 ASP A N 1
ATOM 2340 C CA . ASP A 1 316 ? 59.758 16.548 -18.679 1.00 40.09 316 ASP A CA 1
ATOM 2341 C C . ASP A 1 316 ? 59.894 18.062 -18.402 1.00 40.09 316 ASP A C 1
ATOM 2343 O O . ASP A 1 316 ? 59.790 18.881 -19.319 1.00 40.09 316 ASP A O 1
ATOM 2347 N N . ARG A 1 317 ? 60.304 18.416 -17.169 1.00 36.44 317 ARG A N 1
ATOM 2348 C CA . ARG A 1 317 ? 61.336 19.446 -16.899 1.00 36.44 317 ARG A CA 1
ATOM 2349 C C . ARG A 1 317 ? 61.848 19.425 -15.446 1.00 36.44 317 ARG A C 1
ATOM 2351 O O . ARG A 1 317 ? 61.222 19.951 -14.537 1.00 36.44 317 ARG A O 1
ATOM 2358 N N . GLN A 1 318 ? 63.015 18.803 -15.293 1.00 38.16 318 GLN A N 1
ATOM 2359 C CA . GLN A 1 318 ? 64.252 19.364 -14.724 1.00 38.16 318 GLN A CA 1
ATOM 2360 C C . GLN A 1 318 ? 64.222 20.070 -13.341 1.00 38.16 318 GLN A C 1
ATOM 2362 O O . GLN A 1 318 ? 63.818 21.217 -13.216 1.00 38.16 318 GLN A O 1
ATOM 2367 N N . GLU A 1 319 ? 64.798 19.362 -12.356 1.00 36.53 319 GLU A N 1
ATOM 2368 C CA . GLU A 1 319 ? 65.976 19.774 -11.557 1.00 36.53 319 GLU A CA 1
ATOM 2369 C C . GLU A 1 319 ? 65.876 21.031 -10.654 1.00 36.53 319 GLU A C 1
ATOM 2371 O O . GLU A 1 319 ? 65.866 22.157 -11.132 1.00 36.53 319 GLU A O 1
ATOM 2376 N N . GLN A 1 320 ? 65.966 20.858 -9.326 1.00 40.38 320 GLN A N 1
ATOM 2377 C CA . GLN A 1 320 ? 67.223 21.068 -8.577 1.00 40.38 320 GLN A CA 1
ATOM 2378 C C . GLN A 1 320 ? 67.066 20.896 -7.051 1.00 40.38 320 GLN A C 1
ATOM 2380 O O . GLN A 1 320 ? 66.236 21.526 -6.409 1.00 40.38 320 GLN A O 1
ATOM 2385 N N . ALA A 1 321 ? 67.958 20.045 -6.529 1.00 42.00 321 ALA A N 1
ATOM 2386 C CA . ALA A 1 321 ? 68.770 20.172 -5.314 1.00 42.00 321 ALA A CA 1
ATOM 2387 C C . ALA A 1 321 ? 68.128 20.450 -3.939 1.00 42.00 321 ALA A C 1
ATOM 2389 O O . ALA A 1 321 ? 67.515 21.483 -3.702 1.00 42.00 321 ALA A O 1
ATOM 2390 N N . GLY A 1 322 ? 68.483 19.604 -2.959 1.00 37.12 322 GLY A N 1
ATOM 2391 C CA . GLY A 1 322 ? 68.498 20.040 -1.559 1.00 37.12 322 GLY A CA 1
ATOM 2392 C C . GLY A 1 322 ? 68.462 18.961 -0.480 1.00 37.12 322 GLY A C 1
ATOM 2393 O O . GLY A 1 322 ? 67.519 18.931 0.290 1.00 37.12 322 GLY A O 1
ATOM 2394 N N . ALA A 1 323 ? 69.487 18.106 -0.433 1.00 39.72 323 ALA A N 1
ATOM 2395 C CA . ALA A 1 323 ? 70.086 17.509 0.772 1.00 39.72 323 ALA A CA 1
ATOM 2396 C C . ALA A 1 323 ? 69.185 17.056 1.957 1.00 39.72 323 ALA A C 1
ATOM 2398 O O . ALA A 1 323 ? 68.696 17.845 2.760 1.00 39.72 323 ALA A O 1
ATOM 2399 N N . SER A 1 324 ? 69.142 15.736 2.165 1.00 42.59 324 SER A N 1
ATOM 2400 C CA . SER A 1 324 ? 69.074 15.097 3.497 1.00 42.59 324 SER A CA 1
ATOM 2401 C C . SER A 1 324 ? 70.392 15.345 4.290 1.00 42.59 324 SER A C 1
ATOM 2403 O O . SER A 1 324 ? 71.277 16.002 3.741 1.00 42.59 324 SER A O 1
ATOM 2405 N N . PRO A 1 325 ? 70.658 14.739 5.476 1.00 64.12 325 PRO A N 1
ATOM 2406 C CA . PRO A 1 325 ? 69.837 13.841 6.306 1.00 64.12 325 PRO A CA 1
ATOM 2407 C C . PRO A 1 325 ? 69.996 14.080 7.835 1.00 64.12 325 PRO A C 1
ATOM 2409 O O . PRO A 1 325 ? 70.688 14.984 8.286 1.00 64.12 325 PRO A O 1
ATOM 2412 N N . SER A 1 326 ? 69.473 13.104 8.597 1.00 44.19 326 SER A N 1
ATOM 2413 C CA . SER A 1 326 ? 69.955 12.653 9.918 1.00 44.19 326 SER A CA 1
ATOM 2414 C C . SER A 1 326 ? 69.371 13.386 11.136 1.00 44.19 326 SER A C 1
ATOM 2416 O O . SER A 1 326 ? 69.197 14.591 11.120 1.00 44.19 326 SER A O 1
ATOM 2418 N N . CYS A 1 327 ? 69.078 12.737 12.264 1.00 40.25 327 CYS A N 1
ATOM 2419 C CA . CYS A 1 327 ? 69.267 11.352 12.694 1.00 40.25 327 CYS A CA 1
ATOM 2420 C C . CYS A 1 327 ? 68.474 11.160 14.003 1.00 40.25 327 CYS A C 1
ATOM 2422 O O . CYS A 1 327 ? 68.473 12.080 14.816 1.00 40.25 327 CYS A O 1
ATOM 2424 N N . LYS A 1 328 ? 67.990 9.929 14.221 1.00 42.53 328 LYS A N 1
ATOM 2425 C CA . LYS A 1 328 ? 67.516 9.323 15.486 1.00 42.53 328 LYS A CA 1
ATOM 2426 C C . LYS A 1 328 ? 66.165 9.754 16.053 1.00 42.53 328 LYS A C 1
ATOM 2428 O O . LYS A 1 328 ? 65.962 10.949 16.333 1.00 42.53 328 LYS A O 1
#

Foldseek 3Di:
DPLVQQLVLLVVLVDDSVLSNVLSVLCVVLVQDHNVSLLVDDLVSLCVSDVPPVSSVSSCCVNVNPDPDDDDDDDDDDDDDDDDDPDDDPPDDPLNVQLVLQLDAADDDDADPDDPVRLQPDKAFFALLLLQLLLQLLLVVLVVDDSLASSLRSNQVSLVVLQVLCVVLVNDDQPVVQLVVLLVSQVPFDWDWDDALNDIWIWGQGNNGIFTDHSNGGRRSHVSNVVSCVGQPVCSNSSNNLSNLLSVLDDSPPPCSNNVSVVLSVQQGFDADPHPRRRRGTGMGGSSSSNVNSVVSNVVVVVPPDDDDPDDDDDDDDDDDDDDDDDD

Mean predicted aligned error: 17.13 Å

Sequence (328 aa):
MDVQGILRWLVDAKIPVAKAMPLVSALAAAGVRDSHGIASLGEDRLADTVTDKPSLKKIRAKIFGKGGKRSAGGSASTECGSTTSKRARPSVSGADKTLAAAAERAPEPPCSSLSDEQLAKVEIKINRSPVMVLWAAEVAQRLSFDWSEAITLGRAVADWLALKKGEHLGLLEADEEAERAAMEETDNLPTRTVDMMGQDFTLRRTEGGWRAISKGKLVPAKRVHAFLCKAYGVNLGPARASLRALAAAIPQRHVETSIRTMVLYESFRPAVARGKAGWGQSGMFRIATVLKLRDELVRQGVGGGGGGACDGDGGDRQEQAGASPSCK

Radius of gyration: 30.35 Å; Cα contacts (8 Å, |Δi|>4): 376; chains: 1; bounding box: 116×56×52 Å

Nearest PDB structures (foldseek):
  2e8n-assembly1_A  TM=6.368E-01  e=4.381E+00  Homo sapiens
  4fs1-assembly1_A  TM=6.555E-01  e=5.310E+00  Homo sapiens
  3epi-assembly1_A-2  TM=6.746E-01  e=7.800E+00  Homo sapiens

Solvent-accessible surface area (backbone atoms only — not comparable to full-atom values): 18995 Å² total; per-residue (Å²): 114,43,60,66,52,36,44,52,51,37,41,75,48,72,36,57,66,88,65,30,57,63,47,49,54,38,40,43,75,74,69,39,45,38,53,69,41,63,67,69,49,52,74,68,60,47,54,74,56,38,80,52,63,72,58,41,52,35,52,47,37,69,66,62,39,93,71,78,70,88,82,80,88,80,91,78,90,81,91,79,90,77,92,73,83,83,73,82,74,77,88,71,50,77,63,58,54,50,53,54,47,35,27,41,68,34,84,78,78,61,80,50,88,68,51,72,78,58,42,42,71,44,71,44,82,30,43,48,54,64,53,42,19,53,47,41,16,38,50,32,40,77,72,74,35,54,72,35,30,10,41,13,40,8,42,25,51,36,50,50,55,48,48,57,52,27,44,77,68,72,74,48,79,85,61,60,66,63,24,50,58,40,36,61,78,52,60,90,41,60,72,49,76,43,79,55,65,81,42,81,43,53,28,36,54,44,95,52,42,52,25,17,47,44,85,31,32,68,35,33,16,42,59,50,46,54,50,44,46,69,65,43,49,89,48,40,25,53,53,48,46,45,44,40,51,33,44,68,40,52,70,88,59,68,79,60,43,25,58,50,52,50,56,52,45,71,74,42,49,35,59,57,57,74,71,77,79,21,60,91,41,61,11,59,29,45,41,38,54,40,49,50,53,24,54,50,39,44,51,53,61,66,65,73,76,73,89,86,79,96,78,85,87,90,82,91,81,82,88,82,88,83,80,86,82,88,79,136